Protein AF-A0A0C3PBP7-F1 (afdb_monomer)

Organism: NCBI:txid870435

Radius of gyration: 19.42 Å; Cα contacts (8 Å, |Δi|>4): 298; chains: 1; bounding box: 44×62×59 Å

pLDDT: mean 81.66, std 19.72, range [27.61, 98.38]

Nearest PDB structures (foldseek):
  4y4s-assembly1_A-2  TM=2.228E-01  e=4.878E+00  Yersinia pseudotuberculosis IP 32953

Structure (mmCIF, N/CA/C/O backbone):
data_AF-A0A0C3PBP7-F1
#
_entry.id   AF-A0A0C3PBP7-F1
#
loop_
_atom_site.group_PDB
_atom_site.id
_atom_site.type_symbol
_atom_site.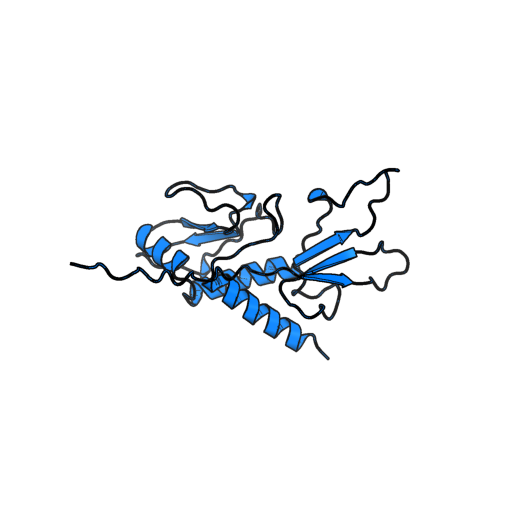label_atom_id
_atom_site.label_alt_id
_atom_site.label_comp_id
_atom_site.label_asym_id
_atom_site.label_entity_id
_atom_site.label_seq_id
_atom_site.pdbx_PDB_ins_code
_atom_site.Cartn_x
_atom_site.Cartn_y
_atom_site.Cartn_z
_atom_site.occupancy
_atom_site.B_iso_or_equiv
_atom_site.auth_seq_id
_atom_site.auth_comp_id
_atom_site.auth_asym_id
_atom_site.auth_atom_id
_atom_site.pdbx_PDB_model_num
ATOM 1 N N . MET A 1 1 ? -3.638 48.982 12.443 1.00 35.75 1 MET A N 1
ATOM 2 C CA . MET A 1 1 ? -3.900 47.578 12.817 1.00 35.75 1 MET A CA 1
ATOM 3 C C . MET A 1 1 ? -3.574 46.749 11.586 1.00 35.75 1 MET A C 1
ATOM 5 O O . MET A 1 1 ? -4.331 46.793 10.629 1.00 35.75 1 MET A O 1
ATOM 9 N N . VAL A 1 2 ? -2.372 46.178 11.534 1.00 30.83 2 VAL A N 1
ATOM 10 C CA . VAL A 1 2 ? -1.840 45.475 10.355 1.00 30.83 2 VAL A CA 1
ATOM 11 C C . VAL A 1 2 ? -1.844 43.990 10.697 1.00 30.83 2 VAL A C 1
ATOM 13 O O . VAL A 1 2 ? -1.274 43.605 11.714 1.00 30.83 2 VAL A O 1
ATOM 16 N N . TRP A 1 3 ? -2.549 43.189 9.903 1.00 27.61 3 TRP A N 1
ATOM 17 C CA . TRP A 1 3 ? -2.526 41.730 10.010 1.00 27.61 3 TRP A CA 1
ATOM 18 C C . TRP A 1 3 ? -1.182 41.192 9.498 1.00 27.61 3 TRP A C 1
ATOM 20 O O . TRP A 1 3 ? -0.666 41.737 8.518 1.00 27.61 3 TRP A O 1
ATOM 30 N N . PRO A 1 4 ? -0.604 40.145 10.112 1.00 34.69 4 PRO A N 1
ATOM 31 C CA . PRO A 1 4 ? 0.569 39.491 9.551 1.00 34.69 4 PRO A CA 1
ATOM 32 C C . PRO A 1 4 ? 0.171 38.616 8.347 1.00 34.69 4 PRO A C 1
ATOM 34 O O . PRO A 1 4 ? -0.957 38.115 8.299 1.00 34.69 4 PRO A O 1
ATOM 37 N N . PRO A 1 5 ? 1.075 38.412 7.372 1.00 32.84 5 PRO A N 1
ATOM 38 C CA . PRO A 1 5 ? 0.850 37.459 6.299 1.00 32.84 5 PRO A CA 1
ATOM 39 C C . PRO A 1 5 ? 0.897 36.033 6.858 1.00 32.84 5 PRO A C 1
ATOM 41 O O . PRO A 1 5 ? 1.839 35.642 7.545 1.00 32.84 5 PRO A O 1
ATOM 44 N N . ILE A 1 6 ? -0.140 35.265 6.544 1.00 41.94 6 ILE A N 1
ATOM 45 C CA . ILE A 1 6 ? -0.186 33.812 6.694 1.00 41.94 6 ILE A CA 1
ATOM 46 C C . ILE A 1 6 ? 0.858 33.212 5.751 1.00 41.94 6 ILE A C 1
ATOM 48 O O . ILE A 1 6 ? 0.661 33.152 4.539 1.00 41.94 6 ILE A O 1
ATOM 52 N N . SER A 1 7 ? 1.990 32.801 6.313 1.00 37.00 7 SER A N 1
ATOM 53 C CA . SER A 1 7 ? 2.940 31.904 5.669 1.00 37.00 7 SER A CA 1
ATOM 54 C C . SER A 1 7 ? 2.280 30.533 5.547 1.00 37.00 7 SER A C 1
ATOM 56 O O . SER A 1 7 ? 2.256 29.756 6.498 1.00 37.00 7 SER A O 1
ATOM 58 N N . GLY A 1 8 ? 1.685 30.270 4.386 1.00 36.31 8 GLY A N 1
ATOM 59 C CA . GLY A 1 8 ? 1.338 28.917 3.980 1.00 36.31 8 GLY A CA 1
ATOM 60 C C . GLY A 1 8 ? 2.626 28.183 3.636 1.00 36.31 8 GLY A C 1
ATOM 61 O O . GLY A 1 8 ? 3.121 28.309 2.519 1.00 36.31 8 GLY A O 1
ATOM 62 N N . GLU A 1 9 ? 3.182 27.450 4.598 1.00 33.28 9 GLU A N 1
ATOM 63 C CA . GLU A 1 9 ? 4.060 26.330 4.274 1.00 33.28 9 GLU A CA 1
ATOM 64 C C . GLU A 1 9 ? 3.198 25.315 3.526 1.00 33.28 9 GLU A C 1
ATOM 66 O O . GLU A 1 9 ? 2.366 24.616 4.106 1.00 33.28 9 GLU A O 1
ATOM 71 N N . GLY A 1 10 ? 3.336 25.316 2.200 1.00 31.59 10 GLY A N 1
ATOM 72 C CA . GLY A 1 10 ? 2.839 24.239 1.368 1.00 31.59 10 GLY A CA 1
ATOM 73 C C . GLY A 1 10 ? 3.535 22.972 1.823 1.00 31.59 10 GLY A C 1
ATOM 74 O O . GLY A 1 10 ? 4.732 22.809 1.609 1.00 31.59 10 GLY A O 1
ATOM 75 N N . THR A 1 11 ? 2.792 22.106 2.499 1.00 33.00 11 THR A N 1
ATOM 76 C CA . THR A 1 11 ? 3.204 20.732 2.740 1.00 33.00 11 THR A CA 1
ATOM 77 C C . THR A 1 11 ? 3.424 20.123 1.360 1.00 33.00 11 THR A C 1
ATOM 79 O O . THR A 1 11 ? 2.463 19.948 0.608 1.00 33.00 11 THR A O 1
ATOM 82 N N . GLU A 1 12 ? 4.685 19.900 0.981 1.00 37.16 12 GLU A N 1
ATOM 83 C CA . GLU A 1 12 ? 5.022 19.096 -0.189 1.00 37.16 12 GLU A CA 1
ATOM 84 C C . GLU A 1 12 ? 4.308 17.760 -0.006 1.00 37.16 12 GLU A C 1
ATOM 86 O O . GLU A 1 12 ? 4.635 16.972 0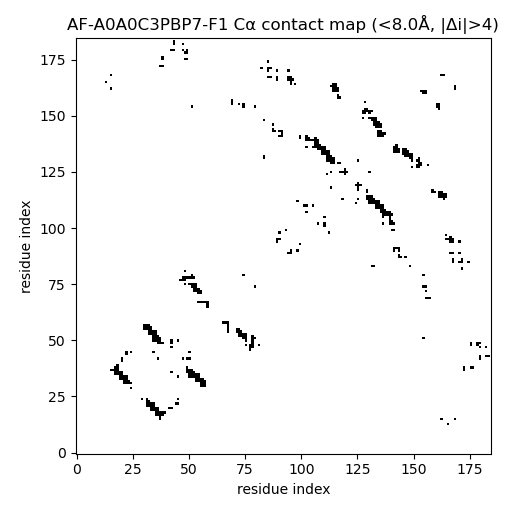.882 1.00 37.16 12 GLU A O 1
ATOM 91 N N . GLN A 1 13 ? 3.255 17.548 -0.794 1.00 34.84 13 GLN A N 1
ATOM 92 C CA . GLN A 1 13 ? 2.649 16.237 -0.914 1.00 34.84 13 GLN A CA 1
ATOM 93 C C . GLN A 1 13 ? 3.767 15.336 -1.420 1.00 34.84 13 GLN A C 1
ATOM 95 O O . GLN A 1 13 ? 4.304 15.567 -2.503 1.00 34.84 13 GLN A O 1
ATOM 100 N N . SER A 1 14 ? 4.174 14.374 -0.600 1.00 39.88 14 SER A N 1
ATOM 101 C CA . SER A 1 14 ? 5.152 13.359 -0.966 1.00 39.88 14 SER A CA 1
ATOM 102 C C . SER A 1 14 ? 4.511 12.489 -2.043 1.00 39.88 14 SER A C 1
ATOM 104 O O . SER A 1 14 ? 3.850 11.484 -1.783 1.00 39.88 14 SER A O 1
ATOM 106 N N . VAL A 1 15 ? 4.602 12.954 -3.287 1.00 49.56 15 VAL A N 1
ATOM 107 C CA . VAL A 1 15 ? 4.121 12.214 -4.444 1.00 49.56 15 VAL A CA 1
ATOM 108 C C . VAL A 1 15 ? 4.990 10.970 -4.517 1.00 49.56 15 VAL A C 1
ATOM 110 O O . VAL A 1 15 ? 6.219 11.063 -4.551 1.00 49.56 15 VAL A O 1
ATOM 113 N N . THR A 1 16 ? 4.373 9.790 -4.499 1.00 57.62 16 THR A N 1
ATOM 114 C CA . THR A 1 16 ? 5.125 8.545 -4.651 1.00 57.62 16 THR A CA 1
ATOM 115 C C . THR A 1 16 ? 5.639 8.489 -6.092 1.00 57.62 16 THR A C 1
ATOM 117 O O . THR A 1 16 ? 4.944 8.049 -7.005 1.00 57.62 16 THR A O 1
ATOM 120 N N . THR A 1 17 ? 6.844 9.016 -6.323 1.00 70.44 17 THR A N 1
ATOM 121 C CA . THR A 1 17 ? 7.442 9.082 -7.658 1.00 70.44 17 THR A CA 1
ATOM 122 C C . THR A 1 17 ? 7.659 7.676 -8.186 1.00 70.44 17 THR A C 1
ATOM 124 O O . THR A 1 17 ? 8.359 6.865 -7.575 1.00 70.44 17 THR A O 1
ATOM 127 N N . THR A 1 18 ? 7.062 7.397 -9.340 1.00 77.12 18 THR A N 1
ATOM 128 C CA . THR A 1 18 ? 7.228 6.125 -10.031 1.00 77.12 18 THR A CA 1
ATOM 129 C C . THR A 1 18 ? 8.263 6.283 -11.141 1.00 77.12 18 THR A C 1
ATOM 131 O O . THR A 1 18 ? 8.196 7.218 -11.934 1.00 77.12 18 THR A O 1
ATOM 134 N N . THR A 1 19 ? 9.232 5.377 -11.184 1.00 78.56 19 THR A N 1
ATOM 135 C CA . THR A 1 19 ? 10.347 5.362 -12.133 1.00 78.56 19 THR A CA 1
ATOM 136 C C . THR A 1 19 ? 10.154 4.234 -13.140 1.00 78.56 19 THR A C 1
ATOM 138 O O . THR A 1 19 ? 9.817 3.107 -12.769 1.00 78.56 19 THR A O 1
ATOM 141 N N . LEU A 1 20 ? 10.388 4.534 -14.417 1.00 75.88 20 LEU A N 1
ATOM 142 C CA . LEU A 1 20 ? 10.366 3.550 -15.492 1.00 75.88 20 LEU A CA 1
ATOM 143 C C . LEU A 1 20 ? 11.786 3.046 -15.768 1.00 75.88 20 LEU A C 1
ATOM 145 O O . LEU A 1 20 ? 12.688 3.831 -16.054 1.00 75.88 20 LEU A O 1
ATOM 149 N N . HIS A 1 21 ? 11.969 1.731 -15.723 1.00 78.06 21 HIS A N 1
ATOM 150 C CA . HIS A 1 21 ? 13.238 1.055 -15.978 1.00 78.06 21 HIS A CA 1
ATOM 151 C C . HIS A 1 21 ? 13.108 0.153 -17.201 1.00 78.06 21 HIS A C 1
ATOM 153 O O . HIS A 1 21 ? 12.099 -0.521 -17.381 1.00 78.06 21 HIS A O 1
ATOM 159 N N . THR A 1 22 ? 14.129 0.099 -18.053 1.00 68.81 22 THR A N 1
ATOM 160 C CA . THR A 1 22 ? 14.141 -0.856 -19.173 1.00 68.81 22 THR A CA 1
ATOM 161 C C . THR A 1 22 ? 14.811 -2.143 -18.708 1.00 68.81 22 THR A C 1
ATOM 163 O O . THR A 1 22 ? 15.995 -2.124 -18.378 1.00 68.81 22 THR A O 1
ATOM 166 N N . LEU A 1 23 ? 14.075 -3.257 -18.683 1.00 64.25 23 LEU A N 1
ATOM 167 C CA . LEU A 1 23 ? 14.636 -4.572 -18.371 1.00 64.25 23 LEU A CA 1
ATOM 168 C C . LEU A 1 23 ? 14.620 -5.433 -19.635 1.00 64.25 23 LEU A C 1
ATOM 170 O O . LEU A 1 23 ? 13.563 -5.741 -20.181 1.00 64.25 23 LEU A O 1
ATOM 174 N N . GLN A 1 24 ? 15.798 -5.841 -20.102 1.00 56.59 24 GLN A N 1
ATOM 175 C CA . GLN A 1 24 ? 15.891 -6.854 -21.149 1.00 56.59 24 GLN A CA 1
ATOM 176 C C . GLN A 1 24 ? 15.623 -8.222 -20.523 1.00 56.59 24 GLN A C 1
ATOM 178 O O . GLN A 1 24 ? 16.299 -8.621 -19.573 1.00 56.59 24 GLN A O 1
ATOM 183 N N . SER A 1 25 ? 14.630 -8.952 -21.033 1.00 50.66 25 SER A N 1
ATOM 184 C CA . SER A 1 25 ? 14.490 -10.356 -20.660 1.00 50.66 25 SER A CA 1
ATOM 185 C C . SER A 1 25 ? 15.615 -11.151 -21.332 1.00 50.66 25 SER A C 1
ATOM 187 O O . SER A 1 25 ? 15.896 -10.980 -22.515 1.00 50.66 25 SER A O 1
ATOM 189 N N . ASN A 1 26 ? 16.249 -12.048 -20.580 1.00 44.78 26 ASN A N 1
ATOM 190 C CA . ASN A 1 26 ? 17.351 -12.892 -21.057 1.00 44.78 26 ASN A CA 1
ATOM 191 C C . ASN A 1 26 ? 16.901 -14.010 -22.029 1.00 44.78 26 ASN A C 1
ATOM 193 O O . ASN A 1 26 ? 17.644 -14.962 -22.261 1.00 44.78 26 ASN A O 1
ATOM 197 N N . SER A 1 27 ? 15.678 -13.941 -22.566 1.00 44.12 27 SER A N 1
ATOM 198 C CA . SER A 1 27 ? 15.145 -14.918 -23.517 1.00 44.12 27 SER A CA 1
ATOM 199 C C . SER A 1 27 ? 15.128 -14.340 -24.932 1.00 44.12 27 SER A C 1
ATOM 201 O O . SER A 1 27 ? 14.672 -13.222 -25.159 1.00 44.12 27 SER A O 1
ATOM 203 N N . SER A 1 28 ? 15.616 -15.115 -25.902 1.00 42.72 28 SER A N 1
ATOM 204 C CA . SER A 1 28 ? 15.824 -14.720 -27.304 1.00 42.72 28 SER A CA 1
ATOM 205 C C . SER A 1 28 ? 14.546 -14.397 -28.097 1.00 42.72 28 SER A C 1
ATOM 207 O O . SER A 1 28 ? 14.618 -14.219 -29.309 1.00 42.72 28 SER A O 1
ATOM 209 N N . SER A 1 29 ? 13.381 -14.341 -27.446 1.00 47.22 29 SER A N 1
ATOM 210 C CA . SER A 1 29 ? 12.078 -14.100 -28.074 1.00 47.22 29 SER A CA 1
ATOM 211 C C . SER A 1 29 ? 11.156 -13.165 -27.283 1.00 47.22 29 SER A C 1
ATOM 213 O O . SER A 1 29 ? 9.971 -13.106 -27.596 1.00 47.22 29 SER A O 1
ATOM 215 N N . SER A 1 30 ? 11.628 -12.467 -26.245 1.00 57.16 30 SER A N 1
ATOM 216 C CA . SER A 1 30 ? 10.761 -11.515 -25.541 1.00 57.16 30 SER A CA 1
ATOM 217 C C . SER A 1 30 ? 10.815 -10.141 -26.194 1.00 57.16 30 SER A C 1
ATOM 219 O O . SER A 1 30 ? 11.890 -9.539 -26.286 1.00 57.16 30 SER A O 1
ATOM 221 N N . THR A 1 31 ? 9.657 -9.606 -26.555 1.00 61.50 31 THR A N 1
ATOM 222 C CA . THR A 1 31 ? 9.485 -8.180 -26.833 1.00 61.50 31 THR A CA 1
ATOM 223 C C . THR A 1 31 ? 10.088 -7.357 -25.685 1.00 61.50 31 THR A C 1
ATOM 225 O O . THR A 1 31 ? 9.898 -7.727 -24.521 1.00 61.50 31 THR A O 1
ATOM 228 N N . PRO A 1 32 ? 10.844 -6.278 -25.966 1.00 68.62 32 PRO A N 1
ATOM 229 C CA . PRO A 1 32 ? 11.322 -5.386 -24.916 1.00 68.62 32 PRO A CA 1
ATOM 230 C C . PRO A 1 32 ? 10.142 -4.904 -24.061 1.00 68.62 32 PRO A C 1
ATOM 232 O O . PRO A 1 32 ? 9.057 -4.660 -24.586 1.00 68.62 32 PRO A O 1
ATOM 235 N N . ALA A 1 33 ? 10.344 -4.790 -22.749 1.00 79.06 33 ALA A N 1
ATOM 236 C CA . ALA A 1 33 ? 9.323 -4.337 -21.812 1.00 79.06 33 ALA A CA 1
ATOM 237 C C . ALA A 1 33 ? 9.902 -3.297 -20.850 1.00 79.06 33 ALA A C 1
ATOM 239 O O . ALA A 1 33 ? 11.067 -3.366 -20.443 1.00 79.06 33 ALA A O 1
ATOM 240 N N . TYR A 1 34 ? 9.066 -2.342 -20.472 1.00 85.00 34 TYR A N 1
ATOM 241 C CA . TYR A 1 34 ? 9.365 -1.366 -19.442 1.00 85.00 34 TYR A CA 1
ATOM 242 C C . TYR A 1 34 ? 8.850 -1.873 -18.098 1.00 85.00 34 TYR A C 1
ATOM 244 O O . TYR A 1 34 ? 7.690 -2.253 -17.979 1.00 85.00 34 TYR A O 1
ATOM 252 N N . ALA A 1 35 ? 9.717 -1.890 -17.092 1.00 88.50 35 ALA A N 1
ATOM 253 C CA . ALA A 1 35 ? 9.395 -2.235 -15.718 1.00 88.50 35 ALA A CA 1
ATOM 254 C C . ALA A 1 35 ? 9.140 -0.963 -14.907 1.00 88.50 35 ALA A C 1
ATOM 256 O O . ALA A 1 35 ? 9.951 -0.037 -14.907 1.00 88.50 35 ALA A O 1
ATOM 257 N N . LEU A 1 36 ? 8.026 -0.932 -14.189 1.00 89.81 36 LEU A N 1
ATOM 258 C CA . LEU A 1 36 ? 7.635 0.187 -13.342 1.00 89.81 36 LEU A CA 1
ATOM 259 C C . LEU A 1 36 ? 8.091 -0.068 -11.896 1.00 89.81 36 LEU A C 1
ATOM 261 O O . LEU A 1 36 ? 7.880 -1.165 -11.388 1.00 89.81 36 LEU A O 1
ATOM 265 N N . SER A 1 37 ? 8.715 0.897 -11.216 1.00 91.94 37 SER A N 1
ATOM 266 C CA . SER A 1 37 ? 9.167 0.750 -9.818 1.00 91.94 37 SER A CA 1
ATOM 267 C C . SER A 1 37 ? 9.093 2.063 -9.037 1.00 91.94 37 SER A C 1
ATOM 269 O O . SER A 1 37 ? 9.208 3.137 -9.614 1.00 91.94 37 SER A O 1
ATOM 271 N N . PHE A 1 38 ? 8.963 1.999 -7.709 1.00 91.69 38 PHE A N 1
ATOM 272 C CA . PHE A 1 38 ? 9.069 3.175 -6.830 1.00 91.69 38 PHE A CA 1
ATOM 273 C C . PHE A 1 38 ? 10.508 3.558 -6.462 1.00 91.69 38 PHE A C 1
ATOM 275 O O . PHE A 1 38 ? 10.745 4.637 -5.901 1.00 91.69 38 PHE A O 1
ATOM 282 N N . LEU A 1 39 ? 11.473 2.679 -6.745 1.00 91.81 39 LEU A N 1
ATOM 283 C CA . LEU A 1 39 ? 12.878 2.937 -6.463 1.00 91.81 39 LEU A CA 1
ATOM 284 C C . LEU A 1 39 ? 13.556 3.634 -7.653 1.00 91.81 39 LEU A C 1
ATOM 286 O O . LEU A 1 39 ? 13.288 3.291 -8.809 1.00 91.81 39 LEU A O 1
ATOM 290 N N . PRO A 1 40 ? 14.460 4.596 -7.386 1.00 87.69 40 PRO A N 1
ATOM 291 C CA . PRO A 1 40 ? 15.228 5.265 -8.433 1.00 87.69 40 PRO A CA 1
ATOM 292 C C . PRO A 1 40 ? 16.306 4.355 -9.036 1.00 87.69 40 PRO A C 1
ATOM 294 O O . PRO A 1 40 ? 16.762 4.593 -10.150 1.00 87.69 40 PRO A O 1
ATOM 297 N N . THR A 1 41 ? 16.730 3.318 -8.313 1.00 87.25 41 THR A N 1
ATOM 298 C CA . THR A 1 41 ? 17.693 2.329 -8.797 1.00 87.25 41 THR A CA 1
ATOM 299 C C . THR A 1 41 ? 16.988 1.232 -9.589 1.00 87.25 41 THR A C 1
ATOM 301 O O . THR A 1 41 ? 15.903 0.802 -9.190 1.00 87.25 41 THR A O 1
ATOM 304 N N . PRO A 1 42 ? 17.594 0.744 -10.683 1.00 85.44 42 PRO A N 1
ATOM 305 C CA . PRO A 1 42 ? 17.011 -0.333 -11.464 1.00 85.44 42 PRO A CA 1
ATOM 306 C C . PRO A 1 42 ? 16.925 -1.626 -10.632 1.00 85.44 42 PRO A C 1
ATOM 308 O O . PRO A 1 42 ? 17.862 -1.935 -9.892 1.00 85.44 42 PRO A O 1
ATOM 311 N N . PRO A 1 43 ? 15.835 -2.401 -10.759 1.00 86.75 43 PRO A N 1
ATOM 312 C CA . PRO A 1 43 ? 15.701 -3.706 -10.116 1.00 86.75 43 PRO A CA 1
ATOM 313 C C . PRO A 1 43 ? 16.801 -4.683 -10.552 1.00 86.75 43 PRO A C 1
ATOM 315 O O . PRO A 1 43 ? 17.121 -4.768 -11.739 1.00 86.75 43 PRO A O 1
ATOM 318 N N . SER A 1 44 ? 17.318 -5.490 -9.621 1.00 84.94 44 SER A N 1
ATOM 319 C CA . SER A 1 44 ? 18.396 -6.461 -9.887 1.00 84.94 44 SER A CA 1
ATOM 320 C C . SER A 1 44 ? 17.991 -7.589 -10.845 1.00 84.94 44 SER A C 1
ATOM 322 O O . SER A 1 44 ? 18.842 -8.238 -11.452 1.00 84.94 44 SER A O 1
ATOM 324 N N . SER A 1 45 ? 16.689 -7.860 -10.986 1.00 85.31 45 SER A N 1
ATOM 325 C CA . SER A 1 45 ? 16.166 -8.849 -11.930 1.00 85.31 45 SER A CA 1
ATOM 326 C C . SER A 1 45 ? 14.720 -8.554 -12.327 1.00 85.31 45 SER A C 1
ATOM 328 O O . SER A 1 45 ? 13.986 -7.876 -11.610 1.00 85.31 45 SER A O 1
ATOM 330 N N . SER A 1 46 ? 14.265 -9.160 -13.427 1.00 82.06 46 SER A N 1
ATOM 331 C CA . SER A 1 46 ? 12.860 -9.110 -13.854 1.00 82.06 46 SER A CA 1
ATOM 332 C C . SER A 1 46 ? 11.891 -9.836 -12.918 1.00 82.06 46 SER A C 1
ATOM 334 O O . SER A 1 46 ? 10.690 -9.742 -13.119 1.00 82.06 46 SER A O 1
ATOM 336 N N . ARG A 1 47 ? 12.369 -10.576 -11.910 1.00 83.44 47 ARG A N 1
ATOM 337 C CA . ARG A 1 47 ? 11.515 -11.262 -10.922 1.00 83.44 47 ARG A CA 1
ATOM 338 C C . ARG A 1 47 ? 11.471 -10.546 -9.572 1.00 83.44 47 ARG A C 1
ATOM 340 O O . ARG A 1 47 ? 10.769 -11.019 -8.678 1.00 83.44 47 ARG A O 1
ATOM 347 N N . SER A 1 48 ? 12.216 -9.446 -9.437 1.00 90.75 48 SER A N 1
ATOM 348 C CA . SER A 1 48 ? 12.309 -8.661 -8.208 1.00 90.75 48 SER A CA 1
ATOM 349 C C . SER A 1 48 ? 10.927 -8.245 -7.717 1.00 90.75 48 SER A C 1
ATOM 351 O O . SER A 1 48 ? 10.081 -7.812 -8.504 1.00 90.75 48 SER A O 1
ATOM 353 N N . ALA A 1 49 ? 10.703 -8.332 -6.406 1.00 92.88 49 ALA A N 1
ATOM 354 C CA . ALA A 1 49 ? 9.478 -7.827 -5.791 1.00 92.88 49 ALA A CA 1
ATOM 355 C C . ALA A 1 49 ? 9.426 -6.288 -5.759 1.00 92.88 49 ALA A C 1
ATOM 357 O O . ALA A 1 49 ? 8.425 -5.743 -5.321 1.00 92.88 49 ALA A O 1
ATOM 358 N N . THR A 1 50 ? 10.470 -5.590 -6.231 1.00 93.50 50 THR A N 1
ATOM 359 C CA . THR A 1 50 ? 10.518 -4.119 -6.336 1.00 93.50 50 THR A CA 1
ATOM 360 C C . THR A 1 50 ? 9.900 -3.562 -7.623 1.00 93.50 50 THR A C 1
ATOM 362 O O . THR A 1 50 ? 9.734 -2.347 -7.762 1.00 93.50 50 THR A O 1
ATOM 365 N N . VAL A 1 51 ? 9.544 -4.438 -8.567 1.00 93.62 51 VAL A N 1
ATOM 366 C CA . VAL A 1 51 ? 8.857 -4.086 -9.815 1.00 93.62 51 VAL A CA 1
ATOM 367 C C . VAL A 1 51 ? 7.351 -4.116 -9.589 1.00 93.62 51 VAL A C 1
ATOM 369 O O . VAL A 1 51 ? 6.822 -5.172 -9.282 1.00 93.62 51 VAL A O 1
ATOM 372 N N . ILE A 1 52 ? 6.651 -3.006 -9.799 1.00 93.00 52 ILE A N 1
ATOM 373 C CA . ILE A 1 52 ? 5.186 -2.906 -9.708 1.00 93.00 52 ILE A CA 1
ATOM 374 C C . ILE A 1 52 ? 4.523 -3.752 -10.809 1.00 93.00 52 ILE A C 1
ATOM 376 O O . ILE A 1 52 ? 3.581 -4.504 -10.555 1.00 93.00 52 ILE A O 1
ATOM 380 N N . GLY A 1 53 ? 5.043 -3.663 -12.033 1.00 90.62 53 GLY A N 1
ATOM 381 C CA . GLY A 1 53 ? 4.577 -4.425 -13.189 1.00 90.62 53 GLY A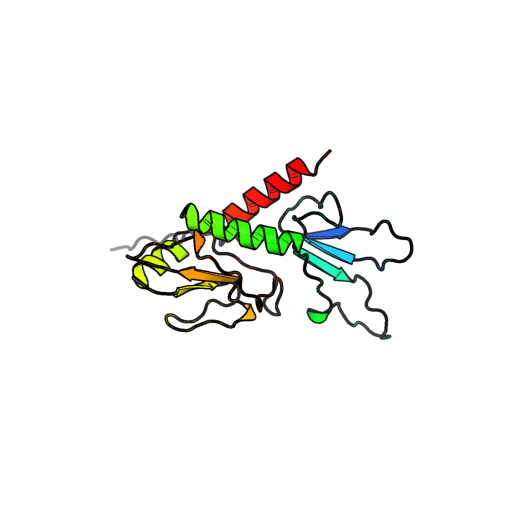 CA 1
ATOM 382 C C . GLY A 1 53 ? 5.300 -4.022 -14.471 1.00 90.62 53 GLY A C 1
ATOM 383 O O . GLY A 1 53 ? 6.281 -3.270 -14.423 1.00 90.62 53 GLY A O 1
ATOM 384 N N . TRP A 1 54 ? 4.816 -4.524 -15.607 1.00 89.38 54 TRP A N 1
ATOM 385 C CA . TRP A 1 54 ? 5.448 -4.343 -16.915 1.00 89.38 54 TRP A CA 1
ATOM 386 C C . TRP A 1 54 ? 4.492 -3.800 -17.971 1.00 89.38 54 TRP A C 1
ATOM 388 O O . TRP A 1 54 ? 3.320 -4.166 -17.998 1.00 89.38 54 TRP A O 1
ATOM 398 N N . LEU A 1 55 ? 5.036 -2.987 -18.876 1.00 86.19 55 LEU A N 1
ATOM 399 C CA . LEU A 1 55 ? 4.388 -2.533 -20.106 1.00 86.19 55 LEU A CA 1
ATOM 400 C C . LEU A 1 55 ? 5.203 -3.006 -21.318 1.00 86.19 55 LEU A C 1
ATOM 402 O O . LEU A 1 55 ? 6.430 -2.848 -21.312 1.00 86.19 55 LEU A O 1
ATOM 406 N N . PRO A 1 56 ? 4.579 -3.572 -22.364 1.00 78.44 56 PRO A N 1
ATOM 407 C CA . PRO A 1 56 ? 5.291 -3.935 -23.583 1.00 78.44 56 PRO A CA 1
ATOM 408 C C . PRO A 1 56 ? 5.803 -2.676 -24.292 1.00 78.44 56 PRO A C 1
ATOM 410 O O . PRO A 1 56 ? 5.087 -1.689 -24.428 1.00 78.44 56 PRO A O 1
ATOM 413 N N . ALA A 1 57 ? 7.046 -2.709 -24.770 1.00 68.31 57 ALA A N 1
ATOM 414 C CA . ALA A 1 57 ? 7.638 -1.596 -25.514 1.00 68.31 57 ALA A CA 1
ATOM 415 C C . ALA A 1 57 ? 7.234 -1.584 -27.001 1.00 68.31 57 ALA A C 1
ATOM 417 O O . ALA A 1 57 ? 7.540 -0.626 -27.706 1.00 68.31 57 ALA A O 1
ATOM 418 N N . ILE A 1 58 ? 6.575 -2.645 -27.489 1.00 63.94 58 ILE A N 1
ATOM 419 C CA . ILE A 1 58 ? 6.042 -2.757 -28.853 1.00 63.94 58 ILE A CA 1
ATOM 420 C C . ILE A 1 58 ? 4.682 -3.461 -28.781 1.00 63.94 58 ILE A C 1
ATOM 422 O O . ILE A 1 58 ? 4.592 -4.573 -28.259 1.00 63.94 58 ILE A O 1
ATOM 426 N N . THR A 1 59 ? 3.639 -2.843 -29.330 1.00 56.69 59 THR A N 1
ATOM 427 C CA . THR A 1 59 ? 2.324 -3.459 -29.543 1.00 56.69 59 THR A CA 1
ATOM 428 C C . THR A 1 59 ? 2.326 -4.145 -30.919 1.00 56.69 59 THR A C 1
ATOM 430 O O . THR A 1 59 ? 2.264 -3.494 -31.961 1.00 56.69 59 THR A O 1
ATOM 433 N N . GLU A 1 60 ? 2.475 -5.474 -30.978 1.00 49.81 60 GLU A N 1
ATOM 434 C CA . GLU A 1 60 ? 2.394 -6.187 -32.263 1.00 49.81 60 GLU A CA 1
ATOM 435 C C . GLU A 1 60 ? 0.942 -6.208 -32.768 1.00 49.81 60 GLU A C 1
ATOM 437 O O . GLU A 1 60 ? 0.082 -6.842 -32.161 1.00 49.81 60 GLU A O 1
ATOM 442 N N . GLY A 1 61 ? 0.664 -5.543 -33.900 1.00 51.09 61 GLY A N 1
ATOM 443 C CA . GLY A 1 61 ? -0.573 -5.785 -34.654 1.00 51.09 61 GLY A CA 1
ATOM 444 C C . GLY A 1 61 ? -1.228 -4.617 -35.390 1.00 51.09 61 GLY A C 1
ATOM 445 O O . GLY A 1 61 ? -2.122 -4.882 -36.188 1.00 51.09 61 GLY A O 1
ATOM 446 N N . THR A 1 62 ? -0.813 -3.358 -35.212 1.00 46.72 62 THR A N 1
ATOM 447 C CA . THR A 1 62 ? -1.439 -2.248 -35.958 1.00 46.72 62 THR A CA 1
ATOM 448 C C . THR A 1 62 ? -0.395 -1.288 -36.504 1.00 46.72 62 THR A C 1
ATOM 450 O O . THR A 1 62 ? 0.332 -0.632 -35.769 1.00 46.72 62 THR A O 1
ATOM 453 N N . SER A 1 63 ? -0.319 -1.206 -37.828 1.00 50.66 63 SER A N 1
ATOM 454 C CA . SER A 1 63 ? 0.326 -0.109 -38.540 1.00 50.66 63 SER A CA 1
ATOM 455 C C . SER A 1 63 ? -0.357 1.211 -38.160 1.00 50.66 63 SER A C 1
ATOM 457 O O . SER A 1 63 ? -1.405 1.538 -38.716 1.00 50.66 63 SER A O 1
ATOM 459 N N . GLY A 1 64 ? 0.228 1.930 -37.202 1.00 45.84 64 GLY A N 1
ATOM 460 C CA . GLY A 1 64 ? -0.204 3.248 -36.735 1.00 45.84 64 GLY A CA 1
ATOM 461 C C . GLY A 1 64 ? -0.218 3.323 -35.211 1.00 45.84 64 GLY A C 1
ATOM 462 O O . GLY A 1 64 ? -1.071 2.701 -34.603 1.00 45.84 64 GLY A O 1
ATOM 463 N N . ASP A 1 65 ? 0.741 4.046 -34.630 1.00 50.22 65 ASP A N 1
ATOM 464 C CA . ASP A 1 65 ? 0.755 4.709 -33.313 1.00 50.22 65 ASP A CA 1
ATOM 465 C C . ASP A 1 65 ? -0.313 4.293 -32.267 1.00 50.22 65 ASP A C 1
ATOM 467 O O . ASP A 1 65 ? -1.089 5.130 -31.808 1.00 50.22 65 ASP A O 1
ATOM 471 N N . ILE A 1 66 ? -0.358 3.022 -31.845 1.00 49.56 66 ILE A N 1
ATOM 472 C CA . ILE A 1 66 ? -1.100 2.621 -30.636 1.00 49.56 66 ILE A CA 1
ATOM 473 C C . ILE A 1 66 ? -0.098 2.522 -29.485 1.00 49.56 66 ILE A C 1
ATOM 475 O O . ILE A 1 66 ? 0.624 1.532 -29.346 1.00 49.56 66 ILE A O 1
ATOM 479 N N . GLU A 1 67 ? -0.048 3.593 -28.696 1.00 54.25 67 GLU A N 1
ATOM 480 C CA . GLU A 1 67 ? 0.638 3.683 -27.406 1.00 54.25 67 GLU A CA 1
ATOM 481 C C . GLU A 1 67 ? 0.164 2.551 -26.475 1.00 54.25 67 GLU A C 1
ATOM 483 O O . GLU A 1 67 ? -1.028 2.235 -26.449 1.00 54.25 67 GLU A O 1
ATOM 488 N N . ALA A 1 68 ? 1.090 1.908 -25.751 1.00 57.62 68 ALA A N 1
ATOM 489 C CA . ALA A 1 68 ? 0.763 0.826 -24.819 1.00 57.62 68 ALA A CA 1
ATOM 490 C C . ALA A 1 68 ? -0.307 1.298 -23.821 1.00 57.62 68 ALA A C 1
ATOM 492 O O . ALA A 1 68 ? -0.124 2.302 -23.129 1.00 57.62 68 ALA A O 1
ATOM 493 N N . GLY A 1 69 ? -1.436 0.592 -23.776 1.00 62.22 69 GLY A N 1
ATOM 494 C CA . GLY A 1 69 ? -2.583 0.971 -22.960 1.00 62.22 69 GLY A CA 1
ATOM 495 C C . GLY A 1 69 ? -2.577 0.287 -21.596 1.00 62.22 69 GLY A C 1
ATOM 496 O O . GLY A 1 69 ? -1.832 -0.656 -21.344 1.00 62.22 69 GLY A O 1
ATOM 497 N N . LEU A 1 70 ? -3.488 0.704 -20.715 1.00 66.06 70 LEU A N 1
ATOM 498 C CA . LEU A 1 70 ? -3.679 0.083 -19.397 1.00 66.06 70 LEU A CA 1
ATOM 499 C C . LEU A 1 70 ? -3.960 -1.433 -19.474 1.00 66.06 70 LEU A C 1
ATOM 501 O O . LEU A 1 70 ? -3.561 -2.179 -18.586 1.00 66.06 70 LEU A O 1
ATOM 505 N N . ASN A 1 71 ? -4.606 -1.895 -20.550 1.00 72.75 71 ASN A N 1
ATOM 506 C CA . ASN A 1 71 ? -4.895 -3.317 -20.778 1.00 72.75 71 ASN A CA 1
ATOM 507 C C . ASN A 1 71 ? -3.636 -4.163 -21.018 1.00 72.75 71 ASN A C 1
ATOM 509 O O . ASN A 1 71 ? -3.684 -5.381 -20.857 1.00 72.75 71 ASN A O 1
ATOM 513 N N . ASP A 1 72 ? -2.527 -3.526 -21.393 1.00 77.62 72 ASP A N 1
ATOM 514 C CA . ASP A 1 72 ? -1.251 -4.187 -21.649 1.00 77.62 72 ASP A CA 1
ATOM 515 C C . ASP A 1 72 ? -0.379 -4.267 -20.382 1.00 77.62 72 ASP A C 1
ATOM 517 O O . ASP A 1 72 ? 0.713 -4.840 -20.413 1.00 77.62 72 ASP A O 1
ATOM 521 N N . PHE A 1 73 ? -0.843 -3.698 -19.258 1.00 85.94 73 PHE A N 1
ATOM 522 C CA . PHE A 1 73 ? -0.120 -3.718 -17.992 1.00 85.94 73 PHE A CA 1
ATOM 523 C C . PHE A 1 73 ? -0.186 -5.095 -17.332 1.00 85.94 73 PHE A C 1
ATOM 525 O O . PHE A 1 73 ? -1.250 -5.590 -16.954 1.00 85.94 73 PHE A O 1
ATOM 532 N N . LEU A 1 74 ? 0.983 -5.697 -17.135 1.00 89.06 74 LEU A N 1
ATOM 533 C CA . LEU A 1 74 ? 1.128 -6.964 -16.432 1.00 89.06 74 LEU A CA 1
ATOM 534 C C . LEU A 1 74 ? 1.558 -6.705 -14.988 1.00 89.06 74 LEU A C 1
ATOM 536 O O . LEU A 1 74 ? 2.695 -6.306 -14.735 1.00 89.06 74 LEU A O 1
ATOM 540 N N . GLU A 1 75 ? 0.654 -6.948 -14.037 1.00 90.81 75 GLU A N 1
ATOM 541 C CA . GLU A 1 75 ? 0.943 -6.831 -12.604 1.00 90.81 75 GLU A CA 1
ATOM 542 C C . GLU A 1 75 ? 2.012 -7.836 -12.157 1.00 90.81 75 GLU A C 1
ATOM 544 O O . GLU A 1 75 ? 1.975 -9.015 -12.521 1.00 90.81 75 GLU A O 1
ATOM 549 N N . ASN A 1 76 ? 2.934 -7.396 -11.298 1.00 93.25 76 ASN A N 1
ATOM 550 C CA . ASN A 1 76 ? 3.862 -8.305 -10.640 1.00 93.25 76 ASN A CA 1
ATOM 551 C C . ASN A 1 76 ? 3.224 -8.915 -9.378 1.00 93.25 76 ASN A C 1
ATOM 553 O O . ASN A 1 76 ? 3.043 -8.205 -8.382 1.00 93.25 76 ASN A O 1
ATOM 557 N N . PRO A 1 77 ? 2.945 -10.233 -9.346 1.00 93.06 77 PRO A N 1
ATOM 558 C CA . PRO A 1 77 ? 2.352 -10.864 -8.171 1.00 93.06 77 PRO A CA 1
ATOM 559 C C . PRO A 1 77 ? 3.263 -10.792 -6.938 1.00 93.06 77 PRO A C 1
ATOM 561 O O . PRO A 1 77 ? 2.755 -10.723 -5.822 1.00 93.06 77 PRO A O 1
ATOM 564 N N . ASN A 1 78 ? 4.591 -10.749 -7.111 1.00 94.50 78 ASN A N 1
ATOM 565 C CA . ASN A 1 78 ? 5.525 -10.635 -5.986 1.00 94.50 78 ASN A CA 1
ATOM 566 C C . ASN A 1 78 ? 5.414 -9.264 -5.310 1.00 94.50 78 ASN A C 1
ATOM 568 O O . ASN A 1 78 ? 5.372 -9.184 -4.085 1.00 94.50 78 ASN A O 1
ATOM 572 N N . PHE A 1 79 ? 5.320 -8.196 -6.107 1.00 95.50 79 PHE A N 1
ATOM 573 C CA . PHE A 1 79 ? 5.096 -6.847 -5.589 1.00 95.50 79 PHE A CA 1
ATOM 574 C C . PHE A 1 79 ? 3.720 -6.730 -4.936 1.00 95.50 79 PHE A C 1
ATOM 576 O O . PHE A 1 79 ? 3.611 -6.192 -3.838 1.00 95.50 79 PHE A O 1
ATOM 583 N N . ARG A 1 80 ? 2.673 -7.298 -5.554 1.00 95.19 80 ARG A N 1
ATOM 584 C CA . ARG A 1 80 ? 1.325 -7.325 -4.969 1.00 95.19 80 ARG A CA 1
ATOM 585 C C . ARG A 1 80 ? 1.326 -7.965 -3.581 1.00 95.19 80 ARG A C 1
ATOM 587 O O . ARG A 1 80 ? 0.794 -7.369 -2.649 1.00 95.19 80 ARG A O 1
ATOM 594 N N . SER A 1 81 ? 1.932 -9.142 -3.431 1.00 95.75 81 SER A N 1
ATOM 595 C CA . SER A 1 81 ? 2.041 -9.813 -2.129 1.00 95.75 81 SER A CA 1
ATOM 596 C C . SER A 1 81 ? 2.813 -8.963 -1.120 1.00 95.75 81 SER A C 1
ATOM 598 O O . SER A 1 81 ? 2.338 -8.766 -0.005 1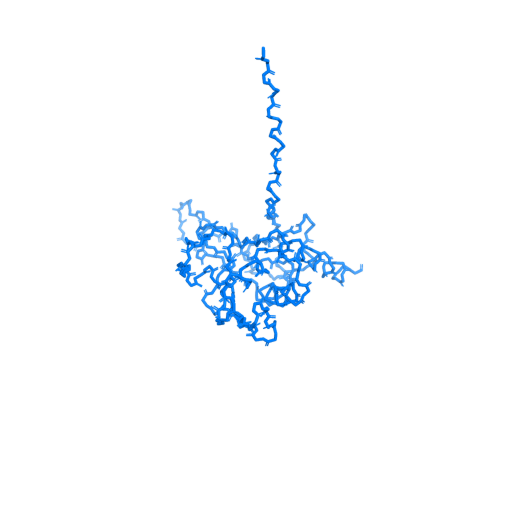.00 95.75 81 SER A O 1
ATOM 600 N N . LEU A 1 82 ? 3.942 -8.377 -1.535 1.00 96.75 82 LEU A N 1
ATOM 601 C CA . LEU A 1 82 ? 4.754 -7.513 -0.679 1.00 96.75 82 LEU A CA 1
ATOM 602 C C . LEU A 1 82 ? 3.976 -6.285 -0.183 1.00 96.75 82 LEU A C 1
ATOM 604 O O . LEU A 1 82 ? 4.061 -5.940 0.994 1.00 96.75 82 LEU A O 1
ATOM 608 N N . VAL A 1 83 ? 3.193 -5.639 -1.052 1.00 96.62 83 VAL A N 1
ATOM 609 C CA . VAL A 1 83 ? 2.328 -4.509 -0.681 1.00 96.62 83 VAL A CA 1
ATOM 610 C C . VAL A 1 83 ? 1.292 -4.934 0.353 1.00 96.62 83 VAL A C 1
ATOM 612 O O . VAL A 1 83 ? 1.148 -4.268 1.374 1.00 96.62 83 VAL A O 1
ATOM 615 N N . GLN A 1 84 ? 0.594 -6.045 0.119 1.00 97.38 84 GLN A N 1
ATOM 616 C CA . GLN A 1 84 ? -0.456 -6.541 1.014 1.00 97.38 84 GLN A CA 1
ATOM 617 C C . GLN A 1 84 ? 0.112 -6.872 2.407 1.00 97.38 84 GLN A C 1
ATOM 619 O O . GLN A 1 84 ? -0.430 -6.432 3.422 1.00 97.38 84 GLN A O 1
ATOM 624 N N . GLU A 1 85 ? 1.258 -7.556 2.460 1.00 97.50 85 GLU A N 1
ATOM 625 C CA . GLU A 1 85 ? 1.985 -7.830 3.707 1.00 97.50 85 GLU A CA 1
ATOM 626 C C . GLU A 1 85 ? 2.433 -6.538 4.402 1.00 97.50 85 GLU A C 1
ATOM 628 O O . GLU A 1 85 ? 2.270 -6.387 5.616 1.00 97.50 85 GLU A O 1
ATOM 633 N N . THR A 1 86 ? 2.957 -5.578 3.636 1.00 97.75 86 THR A N 1
ATOM 634 C CA . THR A 1 86 ? 3.437 -4.303 4.176 1.00 97.75 86 THR A CA 1
ATOM 635 C C . THR A 1 86 ? 2.304 -3.472 4.764 1.00 97.75 86 THR A C 1
ATOM 637 O O . THR A 1 86 ? 2.470 -2.890 5.834 1.00 97.75 86 THR A O 1
ATOM 640 N N . ILE A 1 87 ? 1.142 -3.438 4.112 1.00 97.69 87 ILE A N 1
ATOM 641 C CA . ILE A 1 87 ? -0.040 -2.742 4.624 1.00 97.69 87 ILE A CA 1
ATOM 642 C C . ILE A 1 87 ? -0.496 -3.394 5.923 1.00 97.69 87 ILE A C 1
ATOM 644 O O . ILE A 1 87 ? -0.668 -2.695 6.918 1.00 97.69 87 ILE A O 1
ATOM 648 N N . GLN A 1 88 ? -0.625 -4.723 5.961 1.00 98.12 88 GLN A N 1
ATOM 649 C CA . GLN A 1 88 ? -1.004 -5.422 7.188 1.00 98.12 88 GLN A CA 1
ATOM 650 C C . GLN A 1 88 ? -0.034 -5.117 8.343 1.00 98.12 88 GLN A C 1
ATOM 652 O O . GLN A 1 88 ? -0.467 -4.865 9.471 1.00 98.12 88 GLN A 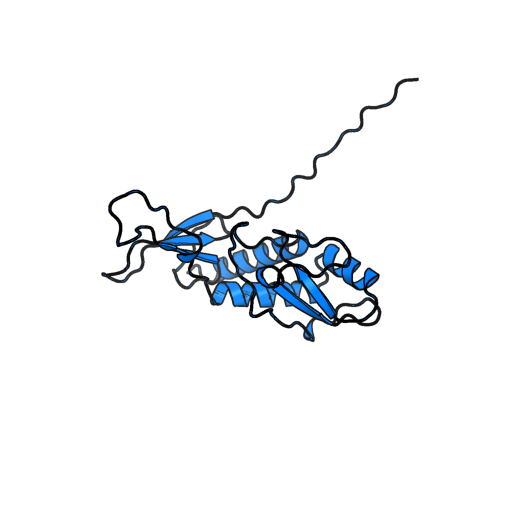O 1
ATOM 657 N N . GLN A 1 89 ? 1.276 -5.107 8.076 1.00 97.88 89 GLN A N 1
ATOM 658 C CA . GLN A 1 89 ? 2.285 -4.725 9.067 1.00 97.88 89 GLN A CA 1
ATOM 659 C C . GLN A 1 89 ? 2.169 -3.254 9.482 1.00 97.88 89 GLN A C 1
ATOM 661 O O . GLN A 1 89 ? 2.196 -2.964 10.674 1.00 97.88 89 GLN A O 1
ATOM 666 N N . GLY A 1 90 ? 1.983 -2.336 8.533 1.00 97.50 90 GLY A N 1
ATOM 667 C CA . GLY A 1 90 ? 1.806 -0.911 8.809 1.00 97.50 90 GLY A CA 1
ATOM 668 C C . GLY A 1 90 ? 0.581 -0.629 9.681 1.00 97.50 90 GLY A C 1
ATOM 669 O O . GLY A 1 90 ? 0.663 0.165 10.617 1.00 97.50 90 GLY A O 1
ATOM 670 N N . LEU A 1 91 ? -0.527 -1.340 9.448 1.00 97.62 91 LEU A N 1
ATOM 671 C CA . LEU A 1 91 ? -1.722 -1.271 10.292 1.00 97.62 91 LEU A CA 1
ATOM 672 C C . LEU A 1 91 ? -1.464 -1.819 11.701 1.00 97.62 91 LEU A C 1
ATOM 674 O O . LEU A 1 91 ? -1.933 -1.235 12.673 1.00 97.62 91 LEU A O 1
ATOM 678 N N . ARG A 1 92 ? -0.696 -2.910 11.830 1.00 97.62 92 ARG A N 1
ATOM 679 C CA . ARG A 1 92 ? -0.301 -3.476 13.133 1.00 97.62 92 ARG A CA 1
ATOM 680 C C . ARG A 1 92 ? 0.573 -2.518 13.939 1.00 97.62 92 ARG A C 1
ATOM 682 O O . ARG A 1 92 ? 0.423 -2.422 15.152 1.00 97.62 92 ARG A O 1
ATOM 689 N N . GLU A 1 93 ? 1.497 -1.846 13.267 1.00 97.38 93 GLU A N 1
ATOM 690 C CA . GLU A 1 93 ? 2.431 -0.895 13.869 1.00 97.38 93 GLU A CA 1
ATOM 691 C C . GLU A 1 93 ? 1.807 0.490 14.106 1.00 97.38 93 GLU A C 1
ATOM 693 O O . GLU A 1 93 ? 2.383 1.295 14.833 1.00 97.38 93 GLU A O 1
ATOM 698 N N . GLY A 1 94 ? 0.640 0.776 13.515 1.00 96.31 94 GLY A N 1
ATOM 699 C CA . GLY A 1 94 ? -0.028 2.072 13.637 1.00 96.31 94 GLY A CA 1
ATOM 700 C C . GLY A 1 94 ? 0.761 3.215 12.991 1.00 96.31 94 GLY A C 1
ATOM 701 O O . GLY A 1 94 ? 0.738 4.333 13.494 1.00 96.31 94 GLY A O 1
ATOM 702 N N . VAL A 1 95 ? 1.477 2.946 11.891 1.00 96.19 95 VAL A N 1
ATOM 703 C CA . VAL A 1 95 ? 2.376 3.929 11.241 1.00 96.19 95 VAL A CA 1
ATOM 704 C C . VAL A 1 95 ? 1.642 5.043 10.492 1.00 96.19 95 VAL A C 1
ATOM 706 O O . VAL A 1 95 ? 2.281 5.952 9.965 1.00 96.19 95 VAL A O 1
ATOM 709 N N . ASP A 1 96 ? 0.315 4.953 10.397 1.00 94.62 96 ASP A N 1
ATOM 710 C CA . ASP A 1 96 ? -0.509 5.841 9.592 1.00 94.62 96 ASP A CA 1
ATOM 711 C C . ASP A 1 96 ? -1.734 6.339 10.373 1.00 94.62 96 ASP A C 1
ATOM 713 O O . ASP A 1 96 ? -2.608 5.575 10.808 1.00 94.62 96 ASP A O 1
ATOM 717 N N . GLU A 1 97 ? -1.785 7.655 10.555 1.00 95.06 97 GLU A N 1
ATOM 718 C CA . GLU A 1 97 ? -2.833 8.328 11.313 1.00 95.06 97 GLU A CA 1
ATOM 719 C C . GLU A 1 97 ? -4.181 8.309 10.589 1.00 95.06 97 GLU A C 1
ATOM 721 O O . GLU A 1 97 ? -5.212 8.336 11.257 1.00 95.06 97 GLU A O 1
ATOM 726 N N . VAL A 1 98 ? -4.213 8.212 9.252 1.00 93.94 98 VAL A N 1
ATOM 727 C CA . VAL A 1 98 ? -5.471 8.182 8.486 1.00 93.94 98 VAL A CA 1
ATOM 728 C C . VAL A 1 98 ? -6.290 6.958 8.884 1.00 93.94 98 VAL A C 1
ATOM 730 O O . VAL A 1 98 ? -7.463 7.078 9.240 1.00 93.94 98 VAL A O 1
ATOM 733 N N . TRP A 1 99 ? -5.657 5.785 8.907 1.00 95.69 99 TRP A N 1
ATOM 734 C CA . TRP A 1 99 ? -6.325 4.532 9.266 1.00 95.69 99 TRP A CA 1
ATOM 735 C C . TRP A 1 99 ? -6.628 4.453 10.760 1.00 95.69 99 TRP A C 1
ATOM 737 O O . TRP A 1 99 ? -7.700 3.989 11.147 1.00 95.69 99 TRP A O 1
ATOM 747 N N . THR A 1 100 ? -5.729 4.969 11.601 1.00 96.31 100 THR A N 1
ATOM 748 C CA . THR A 1 100 ? -5.950 5.035 13.052 1.00 96.31 100 THR A CA 1
ATOM 749 C C . THR A 1 100 ? -7.159 5.915 13.383 1.00 96.31 100 THR A C 1
ATOM 751 O O . THR A 1 100 ? -8.052 5.492 14.117 1.00 96.31 100 THR A O 1
ATOM 754 N N . ASN A 1 101 ? -7.252 7.104 12.782 1.00 95.62 101 ASN A N 1
ATOM 755 C CA . ASN A 1 101 ? -8.393 8.005 12.946 1.00 95.62 101 ASN A CA 1
ATOM 756 C C . ASN A 1 101 ? -9.677 7.428 12.332 1.00 95.62 101 ASN A C 1
ATOM 758 O O . ASN A 1 101 ? -10.753 7.586 12.908 1.00 95.62 101 ASN A O 1
ATOM 762 N N . GLY A 1 102 ? -9.571 6.707 11.212 1.00 94.25 102 GLY A N 1
ATOM 763 C CA . GLY A 1 102 ? -10.689 5.968 10.624 1.00 94.25 102 GLY A CA 1
ATOM 764 C C . GLY A 1 102 ? -11.278 4.934 11.588 1.00 94.25 102 GLY A C 1
ATOM 765 O O . GLY A 1 102 ? -12.494 4.887 11.776 1.00 94.25 102 GLY A O 1
ATOM 766 N N . ALA A 1 103 ? -10.429 4.168 12.279 1.00 96.50 103 ALA A N 1
ATOM 767 C CA . ALA A 1 103 ? -10.866 3.206 13.290 1.00 96.50 103 ALA A CA 1
ATOM 768 C C . ALA A 1 103 ? -11.508 3.890 14.510 1.00 96.50 103 ALA A C 1
ATOM 770 O O . ALA A 1 103 ? -12.549 3.430 14.988 1.00 96.50 103 ALA A O 1
ATOM 771 N N . LEU A 1 104 ? -10.949 5.023 14.960 1.00 96.81 104 LEU A N 1
ATOM 772 C CA . LEU A 1 104 ? -11.558 5.867 15.996 1.00 96.81 104 LEU A CA 1
ATOM 773 C C . LEU A 1 104 ? -12.951 6.352 15.593 1.00 96.81 104 LEU A C 1
ATOM 775 O O . LEU A 1 104 ? -13.853 6.382 16.422 1.00 96.81 104 LEU A O 1
ATOM 779 N N . GLN A 1 105 ? -13.164 6.719 14.333 1.00 94.50 105 GLN A N 1
ATOM 780 C CA . GLN A 1 105 ? -14.480 7.153 13.877 1.00 94.50 105 GLN A CA 1
ATOM 781 C C . GLN A 1 105 ? -15.465 5.983 13.739 1.00 94.50 105 GLN A C 1
ATOM 783 O O . GLN A 1 105 ? -16.642 6.138 14.065 1.00 94.50 105 GLN A O 1
ATOM 788 N N . LEU A 1 106 ? -14.998 4.822 13.269 1.00 95.00 106 LEU A N 1
ATOM 789 C CA . LEU A 1 106 ? -15.842 3.652 13.025 1.00 95.00 106 LEU A CA 1
ATOM 790 C C . LEU A 1 106 ? -16.313 2.976 14.320 1.00 95.00 106 LEU A C 1
ATOM 792 O O . LEU A 1 106 ? -17.439 2.487 14.362 1.00 95.00 106 LEU A O 1
ATOM 796 N N . GLN A 1 107 ? -15.480 2.968 15.369 1.00 95.94 107 GLN A N 1
ATOM 797 C CA . GLN A 1 107 ? -15.696 2.307 16.669 1.00 95.94 107 GLN A CA 1
ATOM 798 C C . GLN A 1 107 ? -15.791 0.770 16.601 1.00 95.94 107 GLN A C 1
ATOM 800 O O . GLN A 1 107 ? -15.073 0.089 17.331 1.00 95.94 107 GLN A O 1
ATOM 805 N N . HIS A 1 108 ? -16.649 0.211 15.745 1.00 97.69 108 HIS A N 1
ATOM 806 C CA . HIS A 1 108 ? -16.822 -1.230 15.562 1.00 97.69 108 HIS A CA 1
ATOM 807 C C . HIS A 1 108 ? -17.289 -1.566 14.136 1.00 97.69 108 HIS A C 1
ATOM 809 O O . HIS A 1 108 ? -18.170 -0.897 13.597 1.00 97.69 108 HIS A O 1
ATOM 815 N N . GLY A 1 109 ? -16.746 -2.632 13.543 1.00 97.06 109 GLY A N 1
ATOM 816 C CA . GLY A 1 109 ? -17.148 -3.148 12.230 1.00 97.06 109 GLY A CA 1
ATOM 817 C C . GLY A 1 109 ? -15.993 -3.287 11.239 1.00 97.06 109 GLY A C 1
ATOM 818 O O . GLY A 1 109 ? -14.827 -3.169 11.601 1.00 97.06 109 GLY A O 1
ATOM 819 N N . TRP A 1 110 ? -16.309 -3.562 9.973 1.00 96.19 110 TRP A N 1
ATOM 820 C CA . TRP A 1 110 ? -15.301 -3.688 8.917 1.00 96.19 110 TRP A CA 1
ATOM 821 C C . TRP A 1 110 ? -14.914 -2.320 8.355 1.00 96.19 110 TRP A C 1
ATOM 823 O O . TRP A 1 110 ? -15.778 -1.533 7.973 1.00 96.19 110 TRP A O 1
ATOM 833 N N . MET A 1 111 ? -13.611 -2.064 8.275 1.00 95.56 111 MET A N 1
ATOM 834 C CA . MET A 1 111 ? -13.023 -0.881 7.657 1.00 95.56 111 MET A CA 1
ATOM 835 C C . MET A 1 111 ? -12.298 -1.273 6.372 1.00 95.56 111 MET A C 1
ATOM 837 O O . MET A 1 111 ? -11.528 -2.236 6.351 1.00 95.56 111 MET A O 1
ATOM 841 N N . HIS A 1 112 ? -12.527 -0.512 5.307 1.00 95.19 112 HIS A N 1
ATOM 842 C CA . HIS A 1 112 ? -11.867 -0.700 4.021 1.00 95.19 112 HIS A CA 1
ATOM 843 C C . HIS A 1 112 ? -10.623 0.186 3.930 1.00 95.19 112 HIS A C 1
ATOM 845 O O . HIS A 1 112 ? -10.664 1.373 4.249 1.00 95.19 112 HIS A O 1
ATOM 851 N N . ILE A 1 113 ? -9.517 -0.413 3.499 1.00 95.19 113 ILE A N 1
ATOM 852 C CA . ILE A 1 113 ? -8.264 0.274 3.207 1.00 95.19 113 ILE A CA 1
ATOM 853 C C . ILE A 1 113 ? -8.283 0.611 1.723 1.00 95.19 113 ILE A C 1
ATOM 855 O O . ILE A 1 113 ? -8.362 -0.288 0.886 1.00 95.19 113 ILE A O 1
ATOM 859 N N . HIS A 1 114 ? -8.247 1.899 1.415 1.00 92.06 114 HIS A N 1
ATOM 860 C CA . HIS A 1 114 ? -8.386 2.424 0.063 1.00 92.06 114 HIS A CA 1
ATOM 861 C C . HIS A 1 114 ? -7.060 2.934 -0.481 1.00 92.06 114 HIS A C 1
ATOM 863 O O . HIS A 1 114 ? -6.205 3.419 0.261 1.00 92.06 114 HIS A O 1
ATOM 869 N N . ASP A 1 115 ? -6.946 2.848 -1.795 1.00 91.12 115 ASP A N 1
ATOM 870 C CA . ASP A 1 115 ? -5.962 3.566 -2.578 1.00 91.12 115 ASP A CA 1
ATOM 871 C C . ASP A 1 115 ? -6.278 5.073 -2.583 1.00 91.12 115 ASP A C 1
ATOM 873 O O . ASP A 1 115 ? -7.437 5.488 -2.679 1.00 91.12 115 ASP A O 1
ATOM 877 N N . SER A 1 116 ? -5.242 5.902 -2.479 1.00 90.62 116 SER A N 1
ATOM 878 C CA . SER A 1 116 ? -5.348 7.362 -2.483 1.00 90.62 116 SER A CA 1
ATOM 879 C C . SER A 1 116 ? -5.665 7.947 -3.866 1.00 90.62 116 SER A C 1
ATOM 881 O O . SER A 1 116 ? -5.960 9.139 -3.943 1.00 90.62 116 SER A O 1
ATOM 883 N N . ARG A 1 117 ? -5.643 7.147 -4.947 1.00 88.38 117 ARG A N 1
ATOM 884 C CA . ARG A 1 117 ? -6.049 7.577 -6.303 1.00 88.38 117 ARG A CA 1
ATOM 885 C C . ARG A 1 117 ? -7.466 8.152 -6.336 1.00 88.38 117 ARG A C 1
ATOM 887 O O . ARG A 1 117 ? -7.708 9.169 -6.980 1.00 88.38 117 ARG A O 1
ATOM 894 N N . ASN A 1 118 ? -8.393 7.498 -5.637 1.00 84.94 118 ASN A N 1
ATOM 895 C CA . ASN A 1 118 ? -9.822 7.790 -5.699 1.00 84.94 118 ASN A CA 1
ATOM 896 C C . ASN A 1 118 ? -10.470 7.594 -4.322 1.00 84.94 118 ASN A C 1
ATOM 898 O O . ASN A 1 118 ? -11.211 6.642 -4.063 1.00 84.94 118 ASN A O 1
ATOM 902 N N . VAL A 1 119 ? -10.147 8.502 -3.401 1.00 83.00 119 VAL A N 1
ATOM 903 C CA . VAL A 1 119 ? -10.665 8.445 -2.030 1.00 83.00 119 VAL A CA 1
ATOM 904 C C . VAL A 1 119 ? -12.184 8.670 -2.042 1.00 83.00 119 VAL A C 1
ATOM 906 O O . VAL A 1 119 ? -12.641 9.723 -2.503 1.00 83.00 119 VAL A O 1
ATOM 909 N N . PRO A 1 120 ? -12.996 7.730 -1.520 1.00 82.12 120 PRO A N 1
ATOM 910 C CA . PRO A 1 120 ? -14.442 7.879 -1.537 1.00 82.12 120 PRO A CA 1
ATOM 911 C C . PRO A 1 120 ? -14.911 9.034 -0.640 1.00 82.12 120 PRO A C 1
ATOM 913 O O . PRO A 1 120 ? -14.290 9.327 0.386 1.00 82.12 120 PRO A O 1
ATOM 916 N N . PRO A 1 121 ? -16.059 9.661 -0.957 1.00 82.75 121 PRO A N 1
ATOM 917 C CA . PRO A 1 121 ? -16.702 10.600 -0.047 1.00 82.75 121 PRO A CA 1
ATOM 918 C C . PRO A 1 121 ? -16.972 9.966 1.323 1.00 82.75 121 PRO A C 1
ATOM 920 O O . PRO A 1 121 ? -17.283 8.778 1.418 1.00 82.75 121 PRO A O 1
ATOM 923 N N . LEU A 1 122 ? -16.927 10.774 2.385 1.00 76.75 122 LEU A N 1
ATOM 924 C CA . LEU A 1 122 ? -17.134 10.296 3.753 1.00 76.75 122 LEU A CA 1
ATOM 925 C C . LEU A 1 122 ? -18.447 9.499 3.882 1.00 76.75 122 LEU A C 1
ATOM 927 O O . LEU A 1 122 ? -19.522 9.979 3.518 1.00 76.75 122 LEU A O 1
ATOM 931 N N . GLY A 1 123 ? -18.354 8.277 4.411 1.00 75.12 123 GLY A N 1
ATOM 932 C CA . GLY A 1 123 ? -19.500 7.379 4.587 1.00 75.12 123 GLY A CA 1
ATOM 933 C C . GLY A 1 123 ? -19.954 6.648 3.317 1.00 75.12 123 GLY A C 1
ATOM 934 O O . GLY A 1 123 ? -20.998 5.996 3.337 1.00 75.12 123 GLY A O 1
ATOM 935 N N . ARG A 1 124 ? -19.204 6.737 2.212 1.00 85.56 124 ARG A N 1
ATOM 936 C CA . ARG A 1 124 ? -19.397 5.921 1.006 1.00 85.56 124 ARG A CA 1
ATOM 937 C C . ARG A 1 124 ? -18.304 4.862 0.897 1.00 85.56 124 ARG A C 1
ATOM 939 O O . ARG A 1 124 ? -17.190 5.052 1.370 1.00 85.56 124 ARG A O 1
ATOM 946 N N . ILE A 1 125 ? -18.644 3.755 0.246 1.00 83.81 125 ILE A N 1
ATOM 947 C CA . ILE A 1 125 ? -17.685 2.723 -0.152 1.00 83.81 125 ILE A CA 1
ATOM 948 C C . ILE A 1 125 ? -17.156 3.117 -1.535 1.00 83.81 125 ILE A C 1
ATOM 950 O O . ILE A 1 125 ? -17.955 3.470 -2.406 1.00 83.81 125 ILE A O 1
ATOM 954 N N . GLY A 1 126 ? -15.831 3.116 -1.696 1.00 82.25 126 GLY A N 1
ATOM 955 C CA . GLY A 1 126 ? -15.163 3.394 -2.971 1.00 82.25 126 GLY A CA 1
ATOM 956 C C . GLY A 1 126 ? -15.367 2.297 -4.012 1.00 82.25 126 GLY A C 1
ATOM 957 O O . GLY A 1 126 ? -16.040 1.296 -3.756 1.00 82.25 126 GLY A O 1
ATOM 958 N N . ASP A 1 127 ? -14.780 2.495 -5.189 1.00 86.25 127 ASP A N 1
ATOM 959 C CA . ASP A 1 127 ? -14.775 1.469 -6.229 1.00 86.25 127 ASP A CA 1
ATOM 960 C C . ASP A 1 127 ? -14.042 0.209 -5.719 1.00 86.25 127 ASP A C 1
ATOM 962 O O . ASP A 1 127 ? -12.976 0.338 -5.105 1.00 86.25 127 ASP A O 1
ATOM 966 N N . PRO A 1 128 ? -14.586 -1.008 -5.920 1.00 85.12 128 PRO A N 1
ATOM 967 C CA . PRO A 1 128 ? -13.888 -2.252 -5.606 1.00 85.12 128 PRO A CA 1
ATOM 968 C C . PRO A 1 128 ? -12.448 -2.337 -6.128 1.00 85.12 128 PRO A C 1
ATOM 970 O O . PRO A 1 128 ? -11.613 -2.953 -5.460 1.00 85.12 128 PRO A O 1
ATOM 973 N N . ASP A 1 129 ? -12.146 -1.712 -7.268 1.00 86.88 129 ASP A N 1
ATOM 974 C CA . ASP A 1 129 ? -10.809 -1.727 -7.872 1.00 86.88 129 ASP A CA 1
ATOM 975 C C . ASP A 1 129 ? -9.790 -0.851 -7.110 1.00 86.88 129 ASP A C 1
ATOM 977 O O . ASP A 1 129 ? -8.579 -1.050 -7.255 1.00 86.88 129 ASP A O 1
ATOM 981 N N . ASP A 1 130 ? -10.271 0.048 -6.239 1.00 89.38 130 ASP A N 1
ATOM 982 C CA . ASP A 1 130 ? -9.485 0.942 -5.374 1.00 89.38 130 ASP A CA 1
ATOM 983 C C . ASP A 1 130 ? -9.495 0.525 -3.894 1.00 89.38 130 ASP A C 1
ATOM 985 O O . ASP A 1 130 ? -8.829 1.138 -3.057 1.00 89.38 130 ASP A O 1
ATOM 989 N N . ILE A 1 131 ? -10.235 -0.525 -3.528 1.00 93.50 131 ILE A N 1
ATOM 990 C CA . ILE A 1 131 ? -10.172 -1.106 -2.183 1.00 93.50 131 ILE A CA 1
ATOM 991 C C . ILE A 1 131 ? -9.007 -2.083 -2.158 1.00 93.50 131 ILE A C 1
ATOM 993 O O . ILE A 1 131 ? -9.082 -3.134 -2.775 1.00 93.50 131 ILE A O 1
ATOM 997 N N . ILE A 1 132 ? -7.948 -1.783 -1.412 1.00 95.44 132 ILE A N 1
ATOM 998 C CA . ILE A 1 132 ? -6.757 -2.637 -1.322 1.00 95.44 132 ILE A CA 1
ATOM 999 C C . ILE A 1 132 ? -7.038 -3.882 -0.473 1.00 95.44 132 ILE A C 1
ATOM 1001 O O . ILE A 1 132 ? -6.614 -4.994 -0.802 1.00 95.44 132 ILE A O 1
ATOM 1005 N N . GLY A 1 133 ? -7.768 -3.693 0.624 1.00 96.44 133 GLY A N 1
ATOM 1006 C CA . GLY A 1 133 ? -8.112 -4.742 1.575 1.00 96.44 133 GLY A CA 1
ATOM 1007 C C . GLY A 1 133 ? -9.085 -4.253 2.640 1.00 96.44 133 GLY A C 1
ATOM 1008 O O . GLY A 1 133 ? -9.489 -3.094 2.649 1.00 96.44 133 GLY A O 1
ATOM 1009 N N . SER A 1 134 ? -9.493 -5.147 3.532 1.00 97.12 134 SER A N 1
ATOM 1010 C CA . SER A 1 134 ? -10.408 -4.841 4.637 1.00 97.12 134 SER A CA 1
ATOM 1011 C C . SER A 1 134 ? -9.889 -5.400 5.953 1.00 97.12 134 SER A C 1
ATOM 1013 O O . SER A 1 134 ? -9.230 -6.437 5.970 1.00 97.12 134 SER A O 1
ATOM 1015 N N . VAL A 1 135 ? -10.208 -4.723 7.052 1.00 98.00 135 VAL A N 1
ATOM 1016 C CA . VAL A 1 135 ? -9.849 -5.126 8.418 1.00 98.00 135 VAL A CA 1
ATOM 1017 C C . VAL A 1 135 ? -11.041 -4.982 9.345 1.00 98.00 135 VAL A C 1
ATOM 1019 O O . VAL A 1 135 ? -11.884 -4.108 9.147 1.00 98.00 135 VAL A O 1
ATOM 1022 N N . LEU A 1 136 ? -11.101 -5.808 10.380 1.00 98.38 136 LEU A N 1
ATOM 1023 C CA . LEU A 1 136 ? -12.046 -5.637 11.470 1.00 98.38 136 LEU A CA 1
ATOM 1024 C C . LEU A 1 136 ? -11.534 -4.564 12.438 1.00 98.38 136 LEU A C 1
ATOM 1026 O O . LEU A 1 136 ? -10.345 -4.504 12.762 1.00 98.38 136 LEU A O 1
ATOM 1030 N N . VAL A 1 137 ? -12.452 -3.730 12.907 1.00 98.38 137 VAL A N 1
ATOM 1031 C CA . VAL A 1 137 ? -12.253 -2.755 13.974 1.00 98.38 137 VAL A CA 1
ATOM 1032 C C . VAL A 1 137 ? -13.141 -3.147 15.146 1.00 98.38 137 VAL A C 1
ATOM 1034 O O . VAL A 1 137 ? -14.341 -3.364 14.976 1.00 98.38 137 VAL A O 1
ATOM 1037 N N . GLU A 1 138 ? -12.557 -3.200 16.337 1.00 98.19 138 GLU A N 1
ATOM 1038 C CA . GLU A 1 138 ? -13.267 -3.417 17.597 1.00 98.19 138 GLU A CA 1
ATOM 1039 C C . GLU A 1 138 ? -12.747 -2.437 18.645 1.00 98.19 138 GLU A C 1
ATOM 1041 O O . GLU A 1 138 ? -11.543 -2.197 18.729 1.00 98.19 138 GLU A O 1
ATOM 1046 N N . ASP A 1 139 ? -13.648 -1.841 19.428 1.00 97.12 139 ASP A N 1
ATOM 1047 C CA . ASP A 1 139 ? -13.314 -0.835 20.443 1.00 97.12 139 ASP A CA 1
ATOM 1048 C C . ASP A 1 139 ? -12.374 0.263 19.916 1.00 97.12 139 ASP A C 1
ATOM 1050 O O . ASP A 1 139 ? -11.399 0.654 20.563 1.00 97.12 139 ASP A O 1
ATOM 1054 N N . SER A 1 140 ? -12.670 0.757 18.709 1.00 97.25 140 SER A N 1
ATOM 1055 C CA . SER A 1 140 ? -11.885 1.767 17.985 1.00 97.25 140 SER A CA 1
ATOM 1056 C C . SER A 1 140 ? -10.458 1.357 17.610 1.00 97.25 140 SER A C 1
ATOM 1058 O O . SER A 1 140 ? -9.643 2.209 17.253 1.00 97.25 140 SER A O 1
ATOM 1060 N N . LYS A 1 141 ? -10.126 0.068 17.694 1.00 97.56 141 LYS A N 1
ATOM 1061 C CA . LYS A 1 141 ? -8.803 -0.468 17.373 1.00 97.56 141 LYS A CA 1
ATOM 1062 C C . LYS A 1 141 ? -8.880 -1.377 16.163 1.00 97.56 141 LYS A C 1
ATOM 1064 O O . LYS A 1 141 ? -9.766 -2.218 16.051 1.00 97.56 141 LYS A O 1
ATOM 1069 N N . ILE A 1 142 ? -7.908 -1.223 15.275 1.00 98.06 142 ILE A N 1
ATOM 1070 C CA . ILE A 1 142 ? -7.729 -2.109 14.128 1.00 98.06 142 ILE A CA 1
ATOM 1071 C C . ILE A 1 142 ? -7.236 -3.467 14.631 1.00 98.06 142 ILE A C 1
ATOM 1073 O O . ILE A 1 142 ? -6.282 -3.529 15.407 1.00 98.06 142 ILE A O 1
ATOM 1077 N N . LEU A 1 143 ? -7.854 -4.549 14.159 1.00 98.06 143 LEU A N 1
ATOM 1078 C CA . LEU A 1 143 ? -7.393 -5.917 14.370 1.00 98.06 143 LEU A CA 1
ATOM 1079 C C . LEU A 1 143 ? -6.608 -6.385 13.133 1.00 98.06 143 LEU A C 1
ATOM 1081 O O . LEU A 1 143 ? -7.200 -6.932 12.199 1.00 98.06 143 LEU A O 1
ATOM 1085 N N . PRO A 1 144 ? -5.277 -6.194 13.080 1.00 96.88 144 PRO A N 1
ATOM 1086 C CA . PRO A 1 144 ? -4.484 -6.415 11.866 1.00 96.88 144 PRO A CA 1
ATOM 1087 C C . PRO A 1 144 ? -4.478 -7.874 11.392 1.00 96.88 144 PRO A C 1
ATOM 1089 O O . PRO A 1 144 ? -4.317 -8.141 10.203 1.00 96.88 144 PRO A O 1
ATOM 1092 N N . ASP A 1 145 ? -4.686 -8.836 12.290 1.00 97.56 145 ASP A N 1
ATOM 1093 C CA . ASP A 1 145 ? -4.706 -10.263 11.942 1.00 97.56 145 ASP A CA 1
ATOM 1094 C C . ASP A 1 145 ? -5.977 -10.670 11.176 1.00 97.56 145 ASP A C 1
ATOM 1096 O O . ASP A 1 145 ? -6.035 -11.748 10.595 1.00 97.56 145 ASP A O 1
ATOM 1100 N N . THR A 1 146 ? -6.979 -9.787 11.123 1.00 98.25 146 THR A N 1
ATOM 1101 C CA . THR A 1 146 ? -8.207 -9.972 10.331 1.00 98.25 146 THR A CA 1
ATOM 1102 C C . THR A 1 146 ? -8.100 -9.418 8.910 1.00 98.25 146 THR A C 1
ATOM 1104 O O . THR A 1 146 ? -9.087 -9.443 8.176 1.00 98.25 146 THR A O 1
ATOM 1107 N N . TYR A 1 147 ? -6.926 -8.907 8.523 1.00 98.19 147 TYR A N 1
ATOM 1108 C CA . TYR A 1 147 ? -6.699 -8.317 7.209 1.00 98.19 147 TYR A CA 1
ATOM 1109 C C . TYR A 1 147 ? -7.034 -9.290 6.078 1.00 98.19 147 TYR A C 1
ATOM 1111 O O . TYR A 1 147 ? -6.514 -10.404 6.014 1.00 98.19 147 TYR A O 1
ATOM 1119 N N . GLN A 1 148 ? -7.887 -8.838 5.164 1.00 97.81 148 GLN A N 1
ATOM 1120 C CA . GLN A 1 148 ? -8.281 -9.567 3.967 1.00 97.81 148 GLN A CA 1
ATOM 1121 C C . GLN A 1 148 ? -7.991 -8.714 2.739 1.00 97.81 148 GLN A C 1
ATOM 1123 O O . GLN A 1 148 ? -8.600 -7.661 2.543 1.00 97.81 148 GLN A O 1
ATOM 1128 N N . ALA A 1 149 ? -7.062 -9.188 1.910 1.00 96.50 149 ALA A N 1
ATOM 1129 C CA . ALA A 1 149 ? -6.748 -8.586 0.622 1.00 96.50 149 ALA A CA 1
ATOM 1130 C C . ALA A 1 149 ? -7.980 -8.594 -0.291 1.00 96.50 149 ALA A C 1
ATOM 1132 O O . ALA A 1 149 ? -8.678 -9.607 -0.387 1.00 96.50 149 ALA A O 1
ATOM 1133 N N . MET A 1 150 ? -8.225 -7.495 -1.003 1.00 94.44 150 MET A N 1
ATOM 1134 C CA . MET A 1 150 ? -9.320 -7.429 -1.965 1.00 94.44 150 MET A CA 1
ATOM 1135 C C . MET A 1 150 ? -8.913 -8.112 -3.285 1.00 94.44 150 MET A C 1
ATOM 1137 O O . MET A 1 150 ? -7.922 -7.713 -3.907 1.00 94.44 150 MET A O 1
ATOM 1141 N N . PRO A 1 151 ? -9.662 -9.121 -3.772 1.00 92.00 151 PRO A N 1
ATOM 1142 C CA . PRO A 1 151 ? -9.333 -9.786 -5.035 1.00 92.00 151 PRO A CA 1
ATOM 1143 C C . PRO A 1 151 ? -9.492 -8.878 -6.264 1.00 92.00 151 PRO A C 1
ATOM 1145 O O . PRO A 1 151 ? -8.738 -9.012 -7.231 1.00 92.00 151 PRO A O 1
ATOM 1148 N N . ALA A 1 152 ? -10.454 -7.950 -6.221 1.00 91.31 152 ALA A N 1
ATOM 1149 C CA . ALA A 1 152 ? -10.743 -7.023 -7.315 1.00 91.31 152 ALA A CA 1
ATOM 1150 C C . ALA A 1 152 ? -9.648 -5.962 -7.514 1.00 91.31 152 ALA A C 1
ATOM 1152 O O . ALA A 1 152 ? -9.418 -5.554 -8.645 1.00 91.31 152 ALA A O 1
ATOM 1153 N N . TYR A 1 153 ? -8.905 -5.616 -6.455 1.00 92.75 153 TYR A N 1
ATOM 1154 C CA . TYR A 1 153 ? -7.901 -4.554 -6.477 1.00 92.75 153 TYR A CA 1
ATOM 1155 C C . TYR A 1 153 ? -6.902 -4.670 -7.638 1.00 92.75 153 TYR A C 1
ATOM 1157 O O . TYR A 1 153 ? -6.417 -5.774 -7.956 1.00 92.75 153 TYR A O 1
ATOM 1165 N N . ARG A 1 154 ? -6.576 -3.512 -8.227 1.00 90.81 154 ARG A N 1
ATOM 1166 C CA . ARG A 1 154 ? -5.622 -3.352 -9.330 1.00 90.81 154 ARG A CA 1
ATOM 1167 C C . ARG A 1 154 ? -4.497 -2.389 -8.964 1.00 90.81 154 ARG A C 1
ATOM 1169 O O . ARG A 1 154 ? -4.736 -1.253 -8.548 1.00 90.81 154 ARG A O 1
ATOM 1176 N N . LEU A 1 155 ? -3.257 -2.826 -9.188 1.00 91.50 155 LEU A N 1
ATOM 1177 C CA . LEU A 1 155 ? -2.050 -2.030 -8.923 1.00 91.50 155 LEU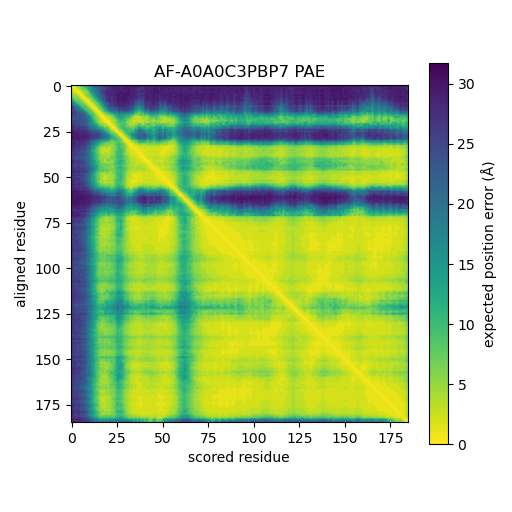 A CA 1
ATOM 1178 C C . LEU A 1 155 ? -1.913 -0.827 -9.858 1.00 91.50 155 LEU A C 1
ATOM 1180 O O . LEU A 1 155 ? -1.210 0.121 -9.524 1.00 91.50 155 LEU A O 1
ATOM 1184 N N . CYS A 1 156 ? -2.556 -0.867 -11.020 1.00 89.56 156 CYS A N 1
ATOM 1185 C CA . CYS A 1 156 ? -2.607 0.234 -11.968 1.00 89.56 156 CYS A CA 1
ATOM 1186 C C . CYS A 1 156 ? -4.022 0.317 -12.543 1.00 89.56 156 CYS A C 1
ATOM 1188 O O . CYS A 1 156 ? -4.567 -0.700 -12.976 1.00 89.56 156 CYS A O 1
ATOM 1190 N N . THR A 1 157 ? -4.614 1.507 -12.527 1.00 86.81 157 THR A N 1
ATOM 1191 C CA . THR A 1 157 ? -5.924 1.805 -13.126 1.00 86.81 157 THR A CA 1
ATOM 1192 C C . THR A 1 157 ? -5.783 2.976 -14.103 1.00 86.81 157 THR A C 1
ATOM 1194 O O . THR A 1 1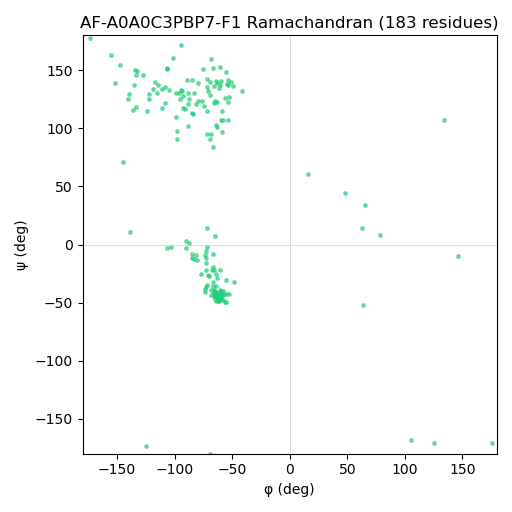57 ? -4.674 3.448 -14.366 1.00 86.81 157 THR A O 1
ATOM 1197 N N . SER A 1 158 ? -6.894 3.480 -14.650 1.00 84.06 158 SER A N 1
ATOM 1198 C CA . SER A 1 158 ? -6.887 4.704 -15.464 1.00 84.06 158 SER A CA 1
ATOM 1199 C C . SER A 1 158 ? -6.399 5.932 -14.693 1.00 84.06 158 SER A C 1
ATOM 1201 O O . SER A 1 158 ? -5.924 6.879 -15.313 1.00 84.06 158 SER A O 1
ATOM 1203 N N . ASP A 1 159 ? -6.471 5.893 -13.361 1.00 84.06 159 ASP A N 1
ATOM 1204 C CA . ASP A 1 159 ? -5.988 6.950 -12.466 1.00 84.06 159 ASP A CA 1
ATOM 1205 C C . ASP A 1 159 ? -4.498 6.789 -12.110 1.00 84.06 159 ASP A C 1
ATOM 1207 O O . ASP A 1 159 ? -3.928 7.598 -11.376 1.00 84.06 159 ASP A O 1
ATOM 1211 N N . GLY A 1 160 ? -3.843 5.759 -12.659 1.00 86.88 160 GLY A N 1
ATOM 1212 C CA . GLY A 1 160 ? -2.410 5.518 -12.540 1.00 86.88 160 GLY A CA 1
ATOM 1213 C C . GLY A 1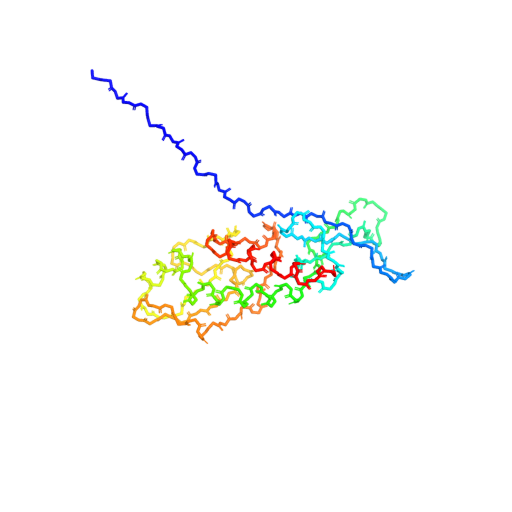 160 ? -2.030 4.379 -11.584 1.00 86.88 160 GLY A C 1
ATOM 1214 O O . GLY A 1 160 ? -2.875 3.567 -11.181 1.00 86.88 160 GLY A O 1
ATOM 1215 N N . PRO A 1 161 ? -0.730 4.272 -11.243 1.00 90.88 161 PRO A N 1
ATOM 1216 C CA . PRO A 1 161 ? -0.240 3.252 -10.326 1.00 90.88 161 PRO A CA 1
ATOM 1217 C C . PRO A 1 161 ? -0.747 3.500 -8.902 1.00 90.88 161 PRO A C 1
ATOM 1219 O O . PRO A 1 161 ? -1.120 4.620 -8.559 1.00 90.88 161 PRO A O 1
ATOM 1222 N N . ILE A 1 162 ? -0.724 2.449 -8.084 1.00 92.88 162 ILE A N 1
ATOM 1223 C CA . ILE A 1 162 ? -1.091 2.458 -6.665 1.00 92.88 162 ILE A CA 1
ATOM 1224 C C . ILE A 1 162 ? -0.566 3.693 -5.930 1.00 92.88 162 ILE A C 1
ATOM 1226 O O . ILE A 1 162 ? 0.625 4.007 -5.998 1.00 92.88 162 ILE A O 1
ATOM 1230 N N . GLN A 1 163 ? -1.441 4.346 -5.166 1.00 93.62 163 GLN A N 1
ATOM 1231 C CA . GLN A 1 163 ? -1.071 5.428 -4.263 1.00 93.62 163 GLN A CA 1
ATOM 1232 C C . GLN A 1 163 ? -1.495 5.075 -2.839 1.00 93.62 163 GLN A C 1
ATOM 1234 O O . GLN A 1 163 ? -2.649 4.773 -2.556 1.00 93.62 163 GLN A O 1
ATOM 1239 N N . LEU A 1 164 ? -0.546 5.110 -1.909 1.00 94.50 164 LEU A N 1
ATOM 1240 C CA . LEU A 1 164 ? -0.822 4.862 -0.497 1.00 94.50 164 LEU A CA 1
ATOM 1241 C C . LEU A 1 164 ? -0.889 6.181 0.269 1.00 94.50 164 LEU A C 1
ATOM 1243 O O . LEU A 1 164 ? -0.378 7.210 -0.169 1.00 94.50 164 LEU A O 1
ATOM 1247 N N . THR A 1 165 ? -1.521 6.147 1.435 1.00 94.38 165 THR A N 1
ATOM 1248 C CA . THR A 1 165 ? -1.407 7.217 2.427 1.00 94.38 165 THR A CA 1
ATOM 1249 C C . THR A 1 165 ? 0.049 7.365 2.873 1.00 94.38 165 THR A C 1
ATOM 1251 O O . THR A 1 165 ? 0.818 6.407 2.830 1.00 94.38 165 THR A O 1
ATOM 1254 N N . GLU A 1 166 ? 0.442 8.564 3.303 1.00 93.31 166 GLU A N 1
ATOM 1255 C CA . GLU A 1 166 ? 1.847 8.912 3.570 1.00 93.31 166 GLU A CA 1
ATOM 1256 C C . GLU A 1 166 ? 2.566 7.925 4.511 1.00 93.31 166 GLU A C 1
ATOM 1258 O O . GLU A 1 166 ? 3.706 7.531 4.251 1.00 93.31 166 GLU A O 1
ATOM 1263 N N . GLY A 1 167 ? 1.908 7.486 5.590 1.00 94.75 167 GLY A N 1
ATOM 1264 C CA . GLY A 1 167 ? 2.498 6.548 6.548 1.00 94.75 167 GLY A CA 1
ATOM 1265 C C . GLY A 1 167 ? 2.770 5.180 5.921 1.00 94.75 167 GLY A C 1
ATOM 1266 O O . GLY A 1 167 ? 3.875 4.641 6.033 1.00 94.75 167 GLY A O 1
ATOM 1267 N N . LEU A 1 168 ? 1.786 4.643 5.196 1.00 96.38 168 LEU A N 1
ATOM 1268 C CA . LEU A 1 168 ? 1.924 3.377 4.474 1.00 96.38 168 LEU A CA 1
ATOM 1269 C C . LEU A 1 168 ? 2.892 3.469 3.285 1.00 96.38 168 LEU A C 1
ATOM 1271 O O . LEU A 1 168 ? 3.674 2.542 3.076 1.00 96.38 168 LEU A O 1
ATOM 1275 N N . ALA A 1 169 ? 2.894 4.575 2.538 1.00 95.38 169 ALA A N 1
ATOM 1276 C CA . ALA A 1 169 ? 3.810 4.812 1.423 1.00 95.38 169 ALA A CA 1
ATOM 1277 C C . ALA A 1 169 ? 5.269 4.825 1.898 1.00 95.38 169 ALA A C 1
ATOM 1279 O O . ALA A 1 169 ? 6.130 4.169 1.307 1.00 95.38 169 ALA A O 1
ATOM 1280 N N . ARG A 1 170 ? 5.544 5.508 3.017 1.00 95.69 170 ARG A N 1
ATOM 1281 C CA . ARG A 1 170 ? 6.872 5.536 3.640 1.00 95.69 170 ARG A CA 1
ATOM 1282 C C . ARG A 1 170 ? 7.309 4.151 4.105 1.00 95.69 170 ARG A C 1
ATOM 1284 O O . ARG A 1 170 ? 8.433 3.744 3.819 1.00 95.69 170 ARG A O 1
ATOM 1291 N N . LYS A 1 171 ? 6.419 3.405 4.769 1.00 96.44 171 LYS A N 1
ATOM 1292 C CA . LYS A 1 171 ? 6.687 2.021 5.189 1.00 96.44 171 LYS A CA 1
ATOM 1293 C C . LYS A 1 171 ? 7.001 1.130 3.983 1.00 96.44 171 LYS A C 1
ATOM 1295 O O . LYS A 1 171 ? 8.001 0.416 4.011 1.00 96.44 171 LYS A O 1
ATOM 1300 N N . LEU A 1 172 ? 6.196 1.208 2.921 1.00 96.50 172 LEU A N 1
ATOM 1301 C CA . LEU A 1 172 ? 6.418 0.463 1.682 1.00 96.50 172 LEU A CA 1
ATOM 1302 C C . LEU A 1 172 ? 7.763 0.804 1.050 1.00 96.50 172 LEU A C 1
ATOM 1304 O O . LEU A 1 172 ? 8.505 -0.106 0.695 1.00 96.50 172 LEU A O 1
ATOM 1308 N N . ARG A 1 173 ? 8.121 2.088 0.970 1.00 95.31 173 ARG A N 1
ATOM 1309 C CA . ARG A 1 173 ? 9.433 2.514 0.471 1.00 95.31 173 ARG A CA 1
ATOM 1310 C C . AR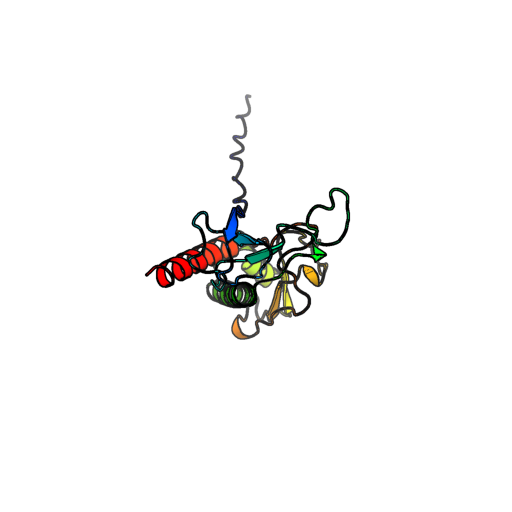G A 1 173 ? 10.578 1.865 1.253 1.00 95.31 173 ARG A C 1
ATOM 1312 O O . ARG A 1 173 ? 11.451 1.271 0.631 1.00 95.31 173 ARG A O 1
ATOM 1319 N N . THR A 1 174 ? 10.543 1.904 2.585 1.00 96.31 174 THR A N 1
ATOM 1320 C CA . THR A 1 174 ? 11.574 1.266 3.423 1.00 96.31 174 THR A CA 1
ATOM 1321 C C . THR A 1 174 ? 11.664 -0.243 3.183 1.00 96.31 174 THR A C 1
ATOM 1323 O O . THR A 1 174 ? 12.761 -0.786 3.084 1.00 96.31 174 THR A O 1
ATOM 1326 N N . VAL A 1 175 ? 10.524 -0.929 3.051 1.00 96.81 175 VAL A N 1
ATOM 1327 C CA . VAL A 1 175 ? 10.497 -2.370 2.752 1.00 96.81 175 VAL A CA 1
ATOM 1328 C C . VAL A 1 175 ? 11.090 -2.662 1.369 1.00 96.81 175 VAL A C 1
ATOM 1330 O O . VAL A 1 175 ? 11.861 -3.606 1.221 1.00 96.81 175 VAL A O 1
ATOM 1333 N N . LEU A 1 176 ? 10.774 -1.849 0.359 1.00 95.31 176 LEU A N 1
ATOM 1334 C CA . LEU A 1 176 ? 11.319 -2.002 -0.992 1.00 95.31 176 LEU A CA 1
ATOM 1335 C C . LEU A 1 176 ? 12.837 -1.787 -1.027 1.00 95.31 176 LEU A C 1
ATOM 1337 O O . LEU A 1 176 ? 13.539 -2.546 -1.690 1.00 95.31 176 LEU A O 1
ATOM 1341 N N . GLU A 1 177 ? 13.345 -0.785 -0.308 1.00 94.75 177 GLU A N 1
ATOM 1342 C CA . GLU A 1 177 ? 14.784 -0.518 -0.176 1.00 94.75 177 GLU A CA 1
ATOM 1343 C C . GLU A 1 177 ? 15.515 -1.690 0.501 1.00 94.75 177 GLU A C 1
ATOM 1345 O O . GLU A 1 177 ? 16.563 -2.124 0.018 1.00 94.75 177 GLU A O 1
ATOM 1350 N N . ASP A 1 178 ? 14.934 -2.267 1.559 1.00 95.00 178 ASP A N 1
ATOM 1351 C CA . ASP A 1 178 ? 15.465 -3.471 2.209 1.00 95.00 178 ASP A CA 1
ATOM 1352 C C . ASP A 1 178 ? 15.504 -4.669 1.246 1.00 95.00 178 ASP A C 1
ATOM 1354 O O . ASP A 1 178 ? 16.541 -5.322 1.110 1.00 95.00 178 ASP A O 1
ATOM 1358 N N . VAL A 1 179 ? 14.411 -4.930 0.522 1.00 94.19 179 VAL A N 1
ATOM 1359 C CA . VAL A 1 179 ? 14.351 -5.998 -0.490 1.00 94.19 179 VAL A CA 1
ATOM 1360 C C . VAL A 1 179 ? 15.425 -5.796 -1.561 1.00 94.19 179 VAL A C 1
ATOM 1362 O O . VAL A 1 179 ? 16.171 -6.730 -1.852 1.00 94.19 179 VAL A O 1
ATOM 1365 N N . ALA A 1 180 ? 15.559 -4.584 -2.104 1.00 92.50 180 ALA A N 1
ATOM 1366 C CA . ALA A 1 180 ? 16.573 -4.271 -3.111 1.00 92.50 180 ALA A CA 1
ATOM 1367 C C . ALA A 1 180 ? 18.000 -4.516 -2.593 1.00 92.50 180 ALA A C 1
ATOM 1369 O O . ALA A 1 180 ? 18.841 -5.063 -3.310 1.00 92.50 180 ALA A O 1
ATOM 1370 N N . SER A 1 181 ? 18.270 -4.165 -1.330 1.00 92.38 181 SER A N 1
ATOM 1371 C CA . SER A 1 181 ? 19.578 -4.385 -0.705 1.00 92.38 181 SER A CA 1
ATOM 1372 C C . SER A 1 181 ? 19.923 -5.872 -0.570 1.00 92.38 181 SER A C 1
ATOM 1374 O O . SER A 1 181 ? 21.073 -6.252 -0.771 1.00 92.38 181 SER A O 1
ATOM 1376 N N . ARG A 1 182 ? 18.925 -6.726 -0.307 1.00 91.19 182 ARG A N 1
ATOM 1377 C CA . ARG A 1 182 ? 19.091 -8.186 -0.193 1.00 91.19 182 ARG A CA 1
ATOM 1378 C C . ARG A 1 182 ? 19.230 -8.888 -1.542 1.00 91.19 182 ARG A C 1
ATOM 1380 O O . ARG A 1 182 ? 19.790 -9.977 -1.605 1.00 91.19 182 ARG A O 1
ATOM 1387 N N . GLU A 1 183 ? 18.695 -8.292 -2.602 1.00 87.25 183 GLU A N 1
ATOM 1388 C CA . GLU A 1 183 ? 18.813 -8.796 -3.974 1.00 87.25 183 GLU A CA 1
ATOM 1389 C C . GLU A 1 183 ? 20.109 -8.346 -4.668 1.00 87.25 183 GLU A C 1
ATOM 1391 O O . GLU A 1 183 ? 20.430 -8.848 -5.747 1.00 87.25 183 GLU A O 1
ATOM 1396 N N . THR A 1 184 ? 20.841 -7.392 -4.085 1.00 75.19 184 THR A N 1
ATOM 1397 C CA . THR A 1 184 ? 22.130 -6.933 -4.612 1.00 75.19 184 THR A CA 1
ATOM 1398 C C . THR A 1 184 ? 23.230 -7.916 -4.175 1.00 75.19 184 THR A C 1
ATOM 1400 O O . THR A 1 184 ? 23.375 -8.134 -2.972 1.00 75.19 184 THR A O 1
ATOM 1403 N N . PRO A 1 185 ? 23.960 -8.551 -5.114 1.00 57.25 185 PRO A N 1
ATOM 1404 C CA . PRO A 1 185 ? 25.006 -9.527 -4.800 1.00 57.25 185 PRO A CA 1
ATOM 1405 C C . PRO A 1 185 ? 26.260 -8.916 -4.161 1.00 57.25 185 PRO A C 1
ATOM 1407 O O . PRO A 1 185 ? 26.558 -7.728 -4.426 1.00 57.25 185 PRO A O 1
#

Sequence (185 aa):
MVWPPISGEGTEQSVTTTTLHTLQSNSSSSTPAYALSFLPTPPSSSRSATVIGWLPAITEGTSGDIEAGLNDFLENPNFRSLVQETIQQGLREGVDEVWTNGALQLQHGWMHIHDSRNVPPLGRIGDPDDIIGSVLVEDSKILPDTYQAMPAYRLCTSDGPIQLTEGLARKLRTVLEDVASRETP

Foldseek 3Di:
DDDDDPPPPPPPPPPLDKDWDWDDDPDPDDQTKIFIFSDPDDFLHPLFLRTQWIWGPDDPDDDDDDDTDPVRTGGRVSVLVLLLVLVLVLLVVVLAVVVLVVLVVVQWDKDFFFFPLWDDDPPDDDDLQGGQWIFTRHRSGTPSVRTDGRPNHDQQDPSGGTHHHPRSSVSSVVSSVVSRVVSPD

Solvent-accessible surface area (backbone atoms only — not comparable to full-atom values): 11093 Å² total; per-residue (Å²): 139,82,81,80,83,82,79,76,78,75,75,76,74,84,68,86,61,72,36,83,35,83,50,79,67,96,51,101,81,60,78,53,31,37,34,34,22,70,51,92,64,75,71,87,47,98,78,43,52,55,33,54,26,36,38,56,70,65,72,91,86,61,100,64,94,66,74,80,50,81,89,55,53,43,75,28,67,56,20,54,52,51,50,54,54,43,49,38,49,34,59,62,70,58,57,29,65,70,61,51,52,48,25,55,71,58,34,59,48,80,46,78,42,61,30,58,75,64,69,49,61,91,96,52,84,54,57,61,50,42,29,53,24,35,30,40,25,52,88,32,36,74,40,43,90,56,55,41,76,38,85,66,36,50,66,59,55,98,84,40,64,72,35,59,54,70,37,48,40,52,52,45,49,55,53,42,53,52,52,53,59,72,61,52,132

Mean predicted aligned error: 9.42 Å

Secondary structure (DSSP, 8-state):
--PPP-------------EEEEE--SSTTPPPEEEEESSSSPPSSTT-TTEEEEEESS-TT-SS--PPPGGG-EE-HHHHHHHHHHHHHHHHHT--HHHHHHHHHH-SEEEEEE-GGGPPPTT----GGGEEEEEEEETTEEEEEEEEE-SS--SEETTEE----HHHHHHHHHHHHHHHHHH--